Protein AF-A0A833Z3M9-F1 (afdb_monomer)

Structure (mmCIF, N/CA/C/O backbone):
data_AF-A0A833Z3M9-F1
#
_entry.id   AF-A0A833Z3M9-F1
#
loop_
_atom_site.group_PDB
_atom_site.id
_atom_site.type_symbol
_atom_site.label_atom_id
_atom_site.label_alt_id
_atom_site.label_comp_id
_atom_site.label_asym_id
_atom_site.label_entity_id
_atom_site.label_seq_id
_atom_site.pdbx_PDB_ins_code
_atom_site.Cartn_x
_atom_site.Cartn_y
_atom_site.Cartn_z
_atom_site.occupancy
_atom_site.B_iso_or_equiv
_atom_site.auth_seq_id
_atom_site.auth_comp_id
_atom_site.auth_asym_id
_atom_site.auth_atom_id
_atom_site.pdbx_PDB_model_num
ATOM 1 N N . MET A 1 1 ? -3.916 -15.058 9.376 1.00 59.59 1 MET A N 1
ATOM 2 C CA . MET A 1 1 ? -2.704 -14.542 10.057 1.00 59.59 1 MET A CA 1
ATOM 3 C C . MET A 1 1 ? -2.090 -13.481 9.157 1.00 59.59 1 MET A C 1
ATOM 5 O O . MET A 1 1 ? -2.044 -13.718 7.960 1.00 59.59 1 MET A O 1
ATOM 9 N N . VAL A 1 2 ? -1.698 -12.321 9.692 1.00 77.19 2 VAL A N 1
ATOM 10 C CA . VAL A 1 2 ? -1.134 -11.218 8.889 1.00 77.19 2 VAL A CA 1
ATOM 11 C C . VAL A 1 2 ? 0.383 -11.364 8.793 1.00 77.19 2 VAL A C 1
ATOM 13 O O . VAL A 1 2 ? 1.072 -11.332 9.824 1.00 77.19 2 VAL A O 1
ATOM 16 N N . ASP A 1 3 ? 0.889 -11.487 7.566 1.00 81.69 3 ASP A N 1
ATOM 17 C CA . ASP A 1 3 ? 2.323 -11.555 7.280 1.00 81.69 3 ASP A CA 1
ATOM 18 C C . ASP A 1 3 ? 3.047 -10.296 7.764 1.00 81.69 3 ASP A C 1
ATOM 20 O O . ASP A 1 3 ? 2.492 -9.192 7.808 1.00 81.69 3 ASP A O 1
ATOM 24 N N . ASP A 1 4 ? 4.308 -10.448 8.162 1.00 81.94 4 ASP A N 1
ATOM 25 C CA . ASP A 1 4 ? 5.072 -9.320 8.681 1.00 81.94 4 ASP A CA 1
ATOM 26 C C . ASP A 1 4 ? 5.258 -8.228 7.620 1.00 81.94 4 ASP A C 1
ATOM 28 O O . ASP A 1 4 ? 5.428 -8.524 6.438 1.00 81.94 4 ASP A O 1
ATOM 32 N N . HIS A 1 5 ? 5.192 -6.962 8.043 1.00 84.56 5 HIS A N 1
ATOM 33 C CA . HIS A 1 5 ? 5.218 -5.776 7.167 1.00 84.56 5 HIS A CA 1
ATOM 34 C C . HIS A 1 5 ? 4.119 -5.710 6.086 1.00 84.56 5 HIS A C 1
ATOM 36 O O . HIS A 1 5 ? 4.191 -4.871 5.192 1.00 84.56 5 HIS A O 1
ATOM 42 N N . ASN A 1 6 ? 3.096 -6.560 6.169 1.00 93.44 6 ASN A N 1
ATOM 43 C CA . ASN A 1 6 ? 1.933 -6.540 5.288 1.00 93.44 6 ASN A CA 1
ATOM 44 C C . ASN A 1 6 ? 0.691 -6.031 6.049 1.00 93.44 6 ASN A C 1
ATOM 46 O O . ASN A 1 6 ? 0.783 -5.562 7.193 1.00 93.44 6 ASN A O 1
ATOM 50 N N . VAL A 1 7 ? -0.459 -6.072 5.379 1.00 95.69 7 VAL A N 1
ATOM 51 C CA . VAL A 1 7 ? -1.758 -5.603 5.877 1.00 95.69 7 VAL A CA 1
ATOM 52 C C . VAL A 1 7 ? -2.710 -6.783 6.121 1.00 95.69 7 VAL A C 1
ATOM 54 O O . VAL A 1 7 ? -2.594 -7.800 5.432 1.00 95.69 7 VAL A O 1
ATOM 57 N N . PRO A 1 8 ? -3.632 -6.692 7.098 1.00 95.38 8 PRO A N 1
ATOM 58 C CA . PRO A 1 8 ? -4.796 -7.582 7.163 1.00 95.38 8 PRO A CA 1
ATOM 59 C C . PRO A 1 8 ? -5.692 -7.393 5.932 1.00 95.38 8 PRO A C 1
ATOM 61 O O . PRO A 1 8 ? -5.632 -6.348 5.284 1.00 95.38 8 PRO A O 1
ATOM 64 N N . SER A 1 9 ? -6.560 -8.366 5.638 1.00 97.06 9 SER A N 1
ATOM 65 C CA . SER A 1 9 ? -7.654 -8.101 4.698 1.00 97.06 9 SER A CA 1
ATOM 66 C C . SER A 1 9 ? -8.616 -7.078 5.301 1.00 97.06 9 SER A C 1
ATOM 68 O O . SER A 1 9 ? -8.782 -7.014 6.526 1.00 97.06 9 SER A O 1
ATOM 70 N N . LEU A 1 10 ? -9.276 -6.280 4.462 1.00 97.88 10 LEU A N 1
ATOM 71 C CA . LEU A 1 10 ? -10.245 -5.307 4.971 1.00 97.88 10 LEU A CA 1
ATOM 72 C C . LEU A 1 10 ? -11.428 -6.002 5.673 1.00 97.88 10 LEU A C 1
ATOM 74 O O . LEU A 1 10 ? -11.948 -5.484 6.661 1.00 97.88 10 LEU A O 1
ATOM 78 N N . SER A 1 11 ? -11.806 -7.202 5.217 1.00 97.62 11 SER A N 1
ATOM 79 C CA . SER A 1 11 ? -12.799 -8.047 5.890 1.00 97.62 11 SER A CA 1
ATOM 80 C C . SER A 1 11 ? -12.365 -8.456 7.295 1.00 97.62 11 SER A C 1
ATOM 82 O O . SER A 1 11 ? -13.161 -8.312 8.222 1.00 97.62 11 SER A O 1
ATOM 84 N N . ASP A 1 12 ? -11.107 -8.875 7.478 1.00 97.69 12 ASP A N 1
ATOM 85 C CA . ASP A 1 12 ? -10.589 -9.258 8.799 1.00 97.69 12 ASP A CA 1
ATOM 86 C C . ASP A 1 12 ? -10.585 -8.059 9.755 1.00 97.69 12 ASP A C 1
ATOM 88 O O . ASP A 1 12 ? -10.860 -8.212 10.941 1.00 97.69 12 ASP A O 1
ATOM 92 N N . MET A 1 13 ? -10.297 -6.848 9.258 1.00 98.31 13 MET A N 1
ATOM 93 C CA . MET A 1 13 ? -10.365 -5.630 10.075 1.00 98.31 13 MET A CA 1
ATOM 94 C C . MET A 1 13 ? -11.789 -5.367 10.577 1.00 98.31 13 MET A C 1
ATOM 96 O O . MET A 1 13 ? -11.973 -5.015 11.745 1.00 98.31 13 MET A O 1
ATOM 100 N N . VAL A 1 14 ? -12.797 -5.550 9.717 1.00 98.25 14 VAL A N 1
ATOM 101 C CA . VAL A 1 14 ? -14.210 -5.393 10.094 1.00 98.25 14 VAL A CA 1
ATOM 102 C C . VAL A 1 14 ? -14.625 -6.452 11.108 1.00 98.25 14 VAL A C 1
ATOM 104 O O . VAL A 1 14 ? -15.188 -6.098 12.145 1.00 98.25 14 VAL A O 1
ATOM 107 N N . GLU A 1 15 ? -14.337 -7.725 10.840 1.00 98.12 15 GLU A N 1
ATOM 108 C CA . GLU A 1 15 ? -14.656 -8.833 11.746 1.00 98.12 15 GLU A CA 1
ATOM 109 C C . GLU A 1 15 ? -14.007 -8.640 13.118 1.00 98.12 15 GLU A C 1
ATOM 111 O O . GLU A 1 15 ? -14.704 -8.652 14.133 1.00 98.12 15 GLU A O 1
ATOM 116 N N . PHE A 1 16 ? -12.708 -8.333 13.139 1.00 97.88 16 PHE A N 1
ATOM 117 C CA . PHE A 1 16 ? -11.981 -8.007 14.360 1.00 97.88 16 PHE A CA 1
ATOM 118 C C . PHE A 1 16 ? -12.656 -6.875 15.132 1.00 97.88 16 PHE A C 1
ATOM 120 O O . PHE A 1 16 ? -12.905 -7.003 16.326 1.00 97.88 16 PHE A O 1
ATOM 127 N N . SER A 1 17 ? -12.985 -5.765 14.463 1.00 97.75 17 SER A N 1
ATOM 128 C CA . SER A 1 17 ? -13.581 -4.614 15.145 1.00 97.75 17 SER A CA 1
ATOM 129 C C . SER A 1 17 ? -14.918 -4.952 15.815 1.00 97.75 17 SER A C 1
ATOM 131 O O . SER A 1 17 ? -15.159 -4.511 16.938 1.00 97.75 17 SER A O 1
ATOM 133 N N . LYS A 1 18 ? -15.751 -5.785 15.175 1.00 97.19 18 LYS A N 1
ATOM 134 C CA . LYS A 1 18 ? -17.032 -6.260 15.719 1.00 97.19 18 LYS A CA 1
ATOM 135 C C . LYS A 1 18 ? -16.844 -7.206 16.899 1.00 97.19 18 LYS A C 1
ATOM 137 O O . LYS A 1 18 ? -17.553 -7.070 17.894 1.00 97.19 18 LYS A O 1
ATOM 142 N N . ASP A 1 19 ? -15.898 -8.136 16.806 1.00 98.00 19 ASP A N 1
ATOM 143 C CA . ASP A 1 19 ? -15.606 -9.075 17.892 1.00 98.00 19 ASP A CA 1
ATOM 144 C C . ASP A 1 19 ? -15.087 -8.341 19.136 1.00 98.00 19 ASP A C 1
ATOM 146 O O . ASP A 1 19 ? -15.604 -8.516 20.240 1.00 98.00 19 ASP A O 1
ATOM 150 N N . VAL A 1 20 ? -14.160 -7.399 18.942 1.00 97.69 20 VAL A N 1
ATOM 151 C CA . VAL A 1 20 ? -13.641 -6.555 20.023 1.00 97.69 20 VAL A CA 1
ATOM 152 C C . VAL A 1 20 ? -14.747 -5.686 20.627 1.00 97.69 20 VAL A C 1
ATOM 154 O O . VAL A 1 20 ? -14.852 -5.612 21.848 1.00 97.69 20 VAL A O 1
ATOM 157 N N . GLN A 1 21 ? -15.612 -5.066 19.815 1.00 96.12 21 GLN A N 1
ATOM 158 C CA . GLN A 1 21 ? -16.764 -4.311 20.329 1.00 96.12 21 GLN A CA 1
ATOM 159 C C . GLN A 1 21 ? -17.687 -5.191 21.177 1.00 96.12 21 GLN A C 1
ATOM 161 O O . GLN A 1 21 ? -18.100 -4.784 22.262 1.00 96.12 21 GLN A O 1
ATOM 166 N N . LYS A 1 22 ? -17.985 -6.410 20.714 1.00 97.56 22 LYS A N 1
ATOM 167 C CA . LYS A 1 22 ? -18.816 -7.370 21.449 1.00 97.56 22 LYS A CA 1
ATOM 168 C C . LYS A 1 22 ? -18.173 -7.787 22.770 1.00 97.56 22 LYS A C 1
ATOM 170 O O . LYS A 1 22 ? -18.884 -7.942 23.759 1.00 97.56 22 LYS A O 1
ATOM 175 N N . TRP A 1 23 ? -16.860 -7.992 22.796 1.00 98.12 23 TRP A N 1
ATOM 176 C CA . TRP A 1 23 ? -16.120 -8.285 24.022 1.00 98.12 23 TRP A CA 1
ATOM 177 C C . TRP A 1 23 ? -16.173 -7.109 25.001 1.00 98.12 23 TRP A C 1
ATOM 179 O O . TRP A 1 23 ? -16.560 -7.280 26.153 1.00 98.12 23 TRP A O 1
ATOM 189 N N . MET A 1 24 ? -15.868 -5.899 24.535 1.00 97.06 24 MET A N 1
ATOM 190 C CA . MET A 1 24 ? -15.841 -4.698 25.375 1.00 97.06 24 MET A CA 1
ATOM 191 C C . MET A 1 24 ? -17.227 -4.282 25.890 1.00 97.06 24 MET A C 1
ATOM 193 O O . MET A 1 24 ? -17.316 -3.600 26.901 1.00 97.06 24 MET A O 1
ATOM 197 N N . ALA A 1 25 ? -18.311 -4.701 25.229 1.00 96.50 25 ALA A N 1
ATOM 198 C CA . ALA A 1 25 ? -19.680 -4.441 25.676 1.00 96.50 25 ALA A CA 1
ATOM 199 C C . ALA A 1 25 ? -20.167 -5.379 26.800 1.00 96.50 25 ALA A C 1
ATOM 201 O O . ALA A 1 25 ? -21.223 -5.126 27.375 1.00 96.50 25 ALA A O 1
ATOM 202 N N . GLN A 1 26 ? -19.451 -6.473 27.091 1.00 98.12 26 GLN A N 1
ATOM 203 C CA . GLN A 1 26 ? -19.874 -7.452 28.103 1.00 98.12 26 GLN A CA 1
ATOM 204 C C . GLN A 1 26 ? -19.577 -7.006 29.539 1.00 98.12 26 GLN A C 1
ATOM 206 O O . GLN A 1 26 ? -20.341 -7.349 30.437 1.00 98.12 26 GLN A O 1
ATOM 211 N N . ASP A 1 27 ? -18.484 -6.274 29.759 1.00 97.94 27 ASP A N 1
ATOM 212 C CA . ASP A 1 27 ? -18.037 -5.823 31.081 1.00 97.94 27 ASP A CA 1
ATOM 213 C C . ASP A 1 27 ? -17.144 -4.580 30.912 1.00 97.94 27 ASP A C 1
ATOM 215 O O . ASP A 1 27 ? -16.305 -4.534 30.009 1.00 97.94 27 ASP A O 1
ATOM 219 N N . ASP A 1 28 ? -17.305 -3.572 31.770 1.00 95.56 28 ASP A N 1
ATOM 220 C CA . ASP A 1 28 ? -16.526 -2.328 31.731 1.00 95.56 28 ASP A CA 1
ATOM 221 C C . ASP A 1 28 ? -15.052 -2.523 32.132 1.00 95.56 28 ASP A C 1
ATOM 223 O O . ASP A 1 28 ? -14.202 -1.682 31.827 1.00 95.56 28 ASP A O 1
ATOM 227 N N . LYS A 1 29 ? -14.727 -3.656 32.761 1.00 96.88 29 LYS A N 1
ATOM 228 C CA . LYS A 1 29 ? -13.367 -4.084 33.114 1.00 96.88 29 LYS A CA 1
ATOM 229 C C . LYS A 1 29 ? -12.709 -4.948 32.048 1.00 96.88 29 LYS A C 1
ATOM 231 O O . LYS A 1 29 ? -11.550 -5.331 32.228 1.00 96.88 29 LYS A O 1
ATOM 236 N N . ASN A 1 30 ? -13.406 -5.283 30.963 1.00 97.62 30 ASN A N 1
ATOM 237 C CA . ASN A 1 30 ? -12.816 -6.089 29.903 1.00 97.62 30 ASN A CA 1
ATOM 238 C C . ASN A 1 30 ? -11.633 -5.367 29.252 1.00 97.62 30 ASN A C 1
ATOM 240 O O . ASN A 1 30 ? -11.646 -4.162 29.009 1.00 97.62 30 ASN A O 1
ATOM 244 N N . ILE A 1 31 ? -10.583 -6.136 28.963 1.00 96.81 31 ILE A N 1
ATOM 245 C CA . ILE A 1 31 ? -9.349 -5.646 28.342 1.00 96.81 31 ILE A CA 1
ATOM 246 C C . ILE A 1 31 ? -9.113 -6.421 27.054 1.00 96.81 31 ILE A C 1
ATOM 248 O O . ILE A 1 31 ? -9.384 -7.619 26.972 1.00 96.81 31 ILE A O 1
ATOM 252 N N . VAL A 1 32 ? -8.572 -5.731 26.052 1.00 96.38 32 VAL A N 1
ATOM 253 C CA . VAL A 1 32 ? -8.155 -6.321 24.779 1.00 96.38 32 VAL A CA 1
ATOM 254 C C . VAL A 1 32 ? -6.656 -6.144 24.644 1.00 96.38 32 VAL A C 1
ATOM 256 O O . VAL A 1 32 ? -6.139 -5.028 24.712 1.00 96.38 32 VAL A O 1
ATOM 259 N N . VAL A 1 33 ? -5.954 -7.250 24.421 1.00 95.44 33 VAL A N 1
ATOM 260 C CA . VAL A 1 33 ? -4.510 -7.248 24.192 1.00 95.44 33 VAL A CA 1
ATOM 261 C C . VAL A 1 33 ? -4.246 -7.600 22.734 1.00 95.44 33 VAL A C 1
ATOM 263 O O . VAL A 1 33 ? -4.456 -8.731 22.306 1.00 95.44 33 VAL A O 1
ATOM 266 N N . ILE A 1 34 ? -3.764 -6.622 21.967 1.00 94.06 34 ILE A N 1
ATOM 267 C CA . ILE A 1 34 ? -3.393 -6.796 20.559 1.00 94.06 34 ILE A CA 1
ATOM 268 C C . ILE A 1 34 ? -1.875 -6.929 20.482 1.00 94.06 34 ILE A C 1
ATOM 270 O O . ILE A 1 34 ? -1.153 -5.998 20.840 1.00 94.06 34 ILE A O 1
ATOM 274 N N . HIS A 1 35 ? -1.366 -8.046 19.964 1.00 92.25 35 HIS A N 1
ATOM 275 C CA . HIS A 1 35 ? 0.075 -8.259 19.846 1.00 92.25 35 HIS A CA 1
ATOM 276 C C . HIS A 1 35 ? 0.499 -8.736 18.451 1.00 92.25 35 HIS A C 1
ATOM 278 O O . HIS A 1 35 ? -0.258 -9.343 17.699 1.00 92.25 35 HIS A O 1
ATOM 284 N N . CYS A 1 36 ? 1.749 -8.442 18.110 1.00 89.19 36 CYS A N 1
ATOM 285 C CA . CYS A 1 36 ? 2.492 -9.040 17.006 1.00 89.19 36 CYS A CA 1
ATOM 286 C C . CYS A 1 36 ? 3.954 -9.193 17.452 1.00 89.19 36 CYS A C 1
ATOM 288 O O . CYS A 1 36 ? 4.287 -8.820 18.575 1.00 89.19 36 CYS A O 1
ATOM 290 N N . MET A 1 37 ? 4.840 -9.7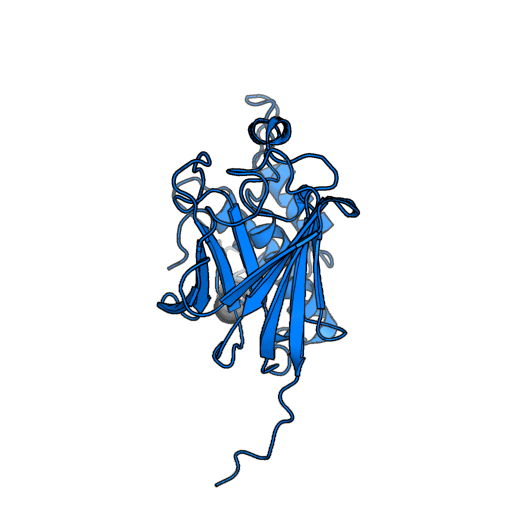07 16.595 1.00 86.38 37 MET A N 1
ATOM 291 C CA . MET A 1 37 ? 6.243 -9.937 16.975 1.00 86.38 37 MET A CA 1
ATOM 292 C C . MET A 1 37 ? 6.952 -8.658 17.461 1.00 86.38 37 MET A C 1
ATOM 294 O O . MET A 1 37 ? 7.662 -8.692 18.457 1.00 86.38 37 MET A O 1
ATOM 298 N N . GLY A 1 38 ? 6.738 -7.523 16.784 1.00 82.56 38 GLY A N 1
ATOM 299 C CA . GLY A 1 38 ? 7.355 -6.240 17.150 1.00 82.56 38 GLY A CA 1
ATOM 300 C C . GLY A 1 38 ? 6.454 -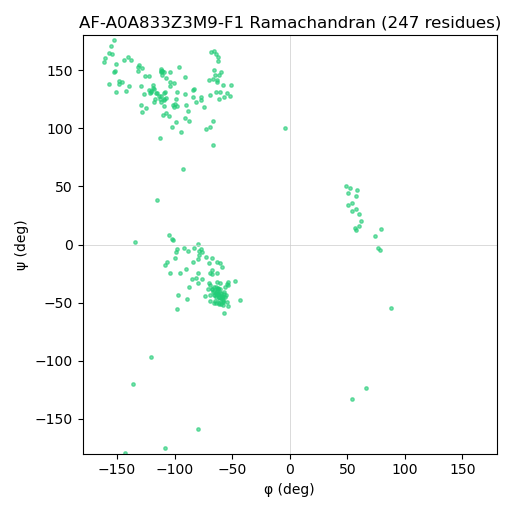5.284 17.941 1.00 82.56 38 GLY A C 1
ATOM 301 O O . GLY A 1 38 ? 6.928 -4.260 18.430 1.00 82.56 38 GLY A O 1
ATOM 302 N N . GLY A 1 39 ? 5.151 -5.566 18.032 1.00 81.12 39 GLY A N 1
ATOM 303 C CA . GLY A 1 39 ? 4.157 -4.662 18.623 1.00 81.12 39 GLY A CA 1
ATOM 304 C C . GLY A 1 39 ? 4.084 -3.280 17.953 1.00 81.12 39 GLY A C 1
ATOM 305 O O . GLY A 1 39 ? 3.843 -2.296 18.648 1.00 81.12 39 GLY A O 1
ATOM 306 N N . LYS A 1 40 ? 4.370 -3.193 16.643 1.00 85.44 40 LYS A N 1
ATOM 307 C CA . LYS A 1 40 ? 4.449 -1.940 15.860 1.00 85.44 40 LYS A CA 1
ATOM 308 C C . LYS A 1 40 ? 3.458 -1.932 14.701 1.00 85.44 40 LYS A C 1
ATOM 310 O O . LYS A 1 40 ? 2.288 -1.674 14.937 1.00 85.44 40 LYS A O 1
ATOM 315 N N . GLY A 1 41 ? 3.876 -2.282 13.479 1.00 88.31 41 GLY A N 1
ATOM 316 C CA . GLY A 1 41 ? 3.062 -2.131 12.264 1.00 88.31 41 GLY A CA 1
ATOM 317 C C . GLY A 1 41 ? 1.710 -2.852 12.311 1.00 88.31 41 GLY A C 1
ATOM 318 O O . GLY A 1 41 ? 0.661 -2.215 12.234 1.00 88.31 41 GLY A O 1
ATOM 319 N N . ARG A 1 42 ? 1.717 -4.179 12.497 1.00 93.25 42 ARG A N 1
ATOM 320 C CA . ARG A 1 42 ? 0.489 -5.003 12.530 1.00 93.25 42 ARG A CA 1
ATOM 321 C C . ARG A 1 42 ? -0.415 -4.668 13.720 1.00 93.25 42 ARG A C 1
ATOM 323 O O . ARG A 1 42 ? -1.603 -4.427 13.531 1.00 93.25 42 ARG A O 1
ATOM 330 N N . THR A 1 43 ? 0.160 -4.590 14.925 1.00 93.88 43 THR A N 1
ATOM 331 C CA . THR A 1 43 ? -0.566 -4.181 16.139 1.00 93.88 43 THR A CA 1
ATOM 332 C C . THR A 1 43 ? -1.183 -2.799 15.972 1.00 93.88 43 THR A C 1
ATOM 334 O O . THR A 1 43 ? -2.369 -2.636 16.223 1.00 93.88 43 THR A O 1
ATOM 337 N N . GLY A 1 44 ? -0.404 -1.826 15.500 1.00 94.56 44 GLY A N 1
ATOM 338 C CA . GLY A 1 44 ? -0.853 -0.457 15.283 1.00 94.56 44 GLY A CA 1
ATOM 339 C C . GLY A 1 44 ? -1.967 -0.360 14.259 1.00 94.56 44 GLY A C 1
ATOM 340 O O . GLY A 1 44 ? -2.918 0.374 14.488 1.00 94.56 44 GLY A O 1
ATOM 341 N N . THR A 1 45 ? -1.911 -1.151 13.185 1.00 96.75 45 THR A N 1
ATOM 342 C CA . THR A 1 45 ? -2.973 -1.186 12.167 1.00 96.75 45 THR A CA 1
ATOM 343 C C . THR A 1 45 ? -4.313 -1.605 12.779 1.00 96.75 45 THR A C 1
ATOM 345 O O . THR A 1 45 ? -5.300 -0.887 12.634 1.00 96.75 45 THR A O 1
ATOM 348 N N . MET A 1 46 ? -4.345 -2.722 13.516 1.00 97.25 46 MET A N 1
ATOM 349 C CA . MET A 1 46 ? -5.582 -3.226 14.136 1.00 97.25 46 MET A CA 1
ATOM 350 C C . MET A 1 46 ? -6.042 -2.353 15.308 1.00 97.25 46 MET A C 1
ATOM 352 O O . MET A 1 46 ? -7.236 -2.101 15.454 1.00 97.25 46 MET A O 1
ATOM 356 N N . ALA A 1 47 ? -5.106 -1.848 16.118 1.00 96.75 47 ALA A N 1
ATOM 357 C CA . ALA A 1 47 ? -5.415 -0.924 17.203 1.00 96.75 47 ALA A CA 1
ATOM 358 C C . ALA A 1 47 ? -6.048 0.362 16.660 1.00 96.75 47 ALA A C 1
ATOM 360 O O . ALA A 1 47 ? -7.101 0.762 17.141 1.00 96.75 47 ALA A O 1
ATOM 361 N N . CYS A 1 48 ? -5.467 0.968 15.620 1.00 97.75 48 CYS A N 1
ATOM 362 C CA . CYS A 1 48 ? -6.026 2.172 15.007 1.00 97.75 48 CYS A CA 1
ATOM 363 C C . CYS A 1 48 ? -7.408 1.921 14.399 1.00 97.75 48 CYS A C 1
ATOM 365 O O . CYS A 1 48 ? -8.321 2.713 14.609 1.00 97.75 48 CYS A O 1
ATOM 367 N N . ALA A 1 49 ? -7.588 0.793 13.705 1.00 97.94 49 ALA A N 1
ATOM 368 C CA . ALA A 1 49 ? -8.900 0.403 13.200 1.00 97.94 49 ALA A CA 1
ATOM 369 C C . ALA A 1 49 ? -9.935 0.321 14.332 1.00 97.94 49 ALA A C 1
ATOM 371 O O . ALA A 1 49 ? -11.022 0.878 14.212 1.00 97.94 49 ALA A O 1
ATOM 372 N N . TYR A 1 50 ? -9.592 -0.291 15.468 1.00 98.00 50 TYR A N 1
ATOM 373 C CA . TYR A 1 50 ? -10.513 -0.367 16.600 1.00 98.00 50 TYR A CA 1
ATOM 374 C C . TYR A 1 50 ? -10.805 0.996 17.243 1.00 98.00 50 TYR A C 1
ATOM 376 O O . TYR A 1 50 ? -11.963 1.274 17.544 1.00 98.00 50 TYR A O 1
ATOM 384 N N . LEU A 1 51 ? -9.799 1.864 17.408 1.00 97.81 51 LEU A N 1
ATOM 385 C CA . LEU A 1 51 ? -10.001 3.216 17.951 1.00 97.81 51 LEU A CA 1
ATOM 386 C C . LEU A 1 51 ? -10.953 4.047 17.074 1.00 97.81 51 LEU A C 1
ATOM 388 O O . LEU A 1 51 ? -11.731 4.849 17.587 1.00 97.81 51 LEU A O 1
ATOM 392 N N . ILE A 1 52 ? -10.932 3.818 15.760 1.00 98.50 52 ILE A N 1
ATOM 393 C CA . ILE A 1 52 ? -11.905 4.395 14.829 1.00 98.50 52 ILE A CA 1
ATOM 394 C C . ILE A 1 52 ? -13.271 3.709 14.967 1.00 98.50 52 ILE A C 1
ATOM 396 O O . ILE A 1 52 ? -14.307 4.369 15.035 1.00 98.50 52 ILE A O 1
ATOM 400 N N . ALA A 1 53 ? -13.299 2.377 15.054 1.00 97.75 53 ALA A N 1
ATOM 401 C CA . ALA A 1 53 ? -14.537 1.611 15.165 1.00 97.75 53 ALA A CA 1
ATOM 402 C C . ALA A 1 53 ? -15.358 1.987 16.407 1.00 97.75 53 ALA A C 1
ATOM 404 O O . ALA A 1 53 ? -16.580 2.111 16.311 1.00 97.75 53 ALA A O 1
ATOM 405 N N . CYS A 1 54 ? -14.702 2.179 17.556 1.00 96.19 54 CYS A N 1
ATOM 406 C CA . CYS A 1 54 ? -15.343 2.587 18.809 1.00 96.19 54 CYS A CA 1
ATOM 407 C C . CYS A 1 54 ? -15.636 4.095 18.894 1.00 96.19 54 CYS A C 1
ATOM 409 O O . CYS A 1 54 ? -16.192 4.546 19.892 1.00 96.19 54 CYS A O 1
ATOM 411 N N . GLY A 1 55 ? -15.302 4.867 17.854 1.00 96.75 55 GLY A N 1
ATOM 412 C CA . GLY A 1 55 ? -15.625 6.289 17.758 1.00 96.75 55 GLY A CA 1
ATOM 413 C C . GLY A 1 55 ? -14.700 7.215 18.546 1.00 96.75 55 GLY A C 1
ATOM 414 O O . GLY A 1 55 ? -15.036 8.386 18.703 1.00 96.75 55 GLY A O 1
ATOM 415 N N . LEU A 1 56 ? -13.547 6.735 19.028 1.00 97.19 56 LEU A N 1
ATOM 416 C CA . LEU A 1 56 ? -12.567 7.607 19.684 1.00 97.19 56 LEU A CA 1
ATOM 417 C C . LEU A 1 56 ? -11.903 8.561 18.681 1.00 97.19 56 LEU A C 1
ATOM 419 O O . LEU A 1 56 ? -11.611 9.704 19.022 1.00 97.19 56 LEU A O 1
ATOM 423 N N . PHE A 1 57 ? -11.688 8.095 17.449 1.00 97.94 57 PHE A N 1
ATOM 424 C CA . PHE A 1 57 ? -11.207 8.910 16.335 1.00 97.94 57 PHE A CA 1
ATOM 425 C C . PHE A 1 57 ? -12.106 8.739 15.118 1.00 97.94 57 PHE A C 1
ATOM 427 O O . PHE A 1 57 ? -12.707 7.686 14.917 1.00 97.94 57 PHE A O 1
ATOM 434 N N . THR A 1 58 ? -12.171 9.772 14.281 1.00 96.06 58 THR A N 1
ATOM 435 C CA . THR A 1 58 ? -12.927 9.716 13.019 1.00 96.06 58 THR A CA 1
ATOM 436 C C . THR A 1 58 ? -12.010 9.571 11.814 1.00 96.06 58 THR A C 1
ATOM 438 O O . THR A 1 58 ? -12.426 9.026 10.791 1.00 96.06 58 THR A O 1
ATOM 441 N N . THR A 1 59 ? -10.751 9.999 11.939 1.00 97.44 59 THR A N 1
ATOM 442 C CA . THR A 1 59 ? -9.773 9.967 10.853 1.00 97.44 59 THR A CA 1
ATOM 443 C C . THR A 1 59 ? -8.648 8.968 11.117 1.00 97.44 59 THR A C 1
ATOM 445 O O . THR A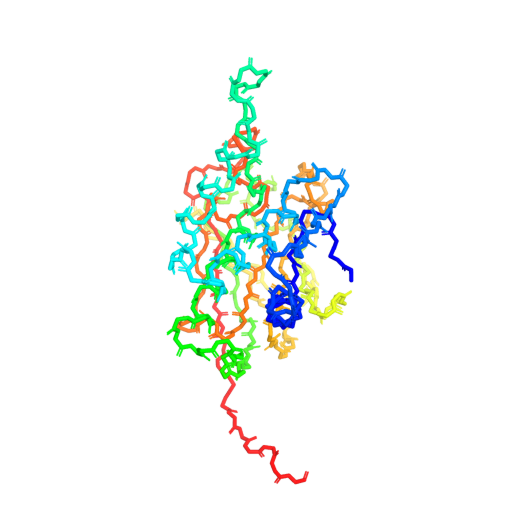 1 59 ? -8.246 8.704 12.255 1.00 97.44 59 THR A O 1
ATOM 448 N N . ALA A 1 60 ? -8.091 8.428 10.031 1.00 96.56 60 ALA A N 1
ATOM 449 C CA . ALA A 1 60 ? -6.903 7.586 10.105 1.00 96.56 60 ALA A CA 1
ATOM 450 C C . ALA A 1 60 ? -5.691 8.345 10.659 1.00 96.56 60 ALA A C 1
ATOM 452 O O . ALA A 1 60 ? -4.917 7.774 11.419 1.00 96.56 60 ALA A O 1
ATOM 453 N N . GLU A 1 61 ? -5.532 9.622 10.307 1.00 95.25 61 GLU A N 1
ATOM 454 C CA . GLU A 1 61 ? -4.406 10.451 10.744 1.00 95.25 61 GLU A CA 1
ATOM 455 C C . GLU A 1 61 ? -4.364 10.609 12.266 1.00 95.25 61 GLU A C 1
ATOM 457 O O . GLU A 1 61 ? -3.342 10.295 12.878 1.00 95.25 61 GLU A O 1
ATOM 462 N N . GLU A 1 62 ? -5.478 11.008 12.885 1.00 95.88 62 GLU A N 1
ATOM 463 C CA . GLU A 1 62 ? -5.572 11.167 14.340 1.00 95.88 62 GLU A CA 1
ATOM 464 C C . GLU A 1 62 ? -5.282 9.851 15.059 1.00 95.88 62 GLU A C 1
ATOM 466 O O . GLU A 1 62 ? -4.486 9.811 16.001 1.00 95.88 62 GLU A O 1
ATOM 471 N N . SER A 1 63 ? -5.875 8.756 14.577 1.00 96.94 63 SER A N 1
ATOM 472 C CA . SER A 1 63 ? -5.689 7.444 15.184 1.00 96.94 63 SER A CA 1
ATOM 473 C C . SER A 1 63 ? -4.244 6.951 15.068 1.00 96.94 63 SER A C 1
ATOM 475 O O . SER A 1 63 ? -3.691 6.428 16.040 1.00 96.94 63 SER A O 1
ATOM 477 N N . LEU A 1 64 ? -3.621 7.113 13.897 1.00 95.19 64 LEU A N 1
ATOM 478 C CA . LEU A 1 64 ? -2.230 6.725 13.647 1.00 95.19 64 LEU A CA 1
ATOM 479 C C . LEU A 1 64 ? -1.261 7.563 14.484 1.00 95.19 64 LEU A C 1
ATOM 481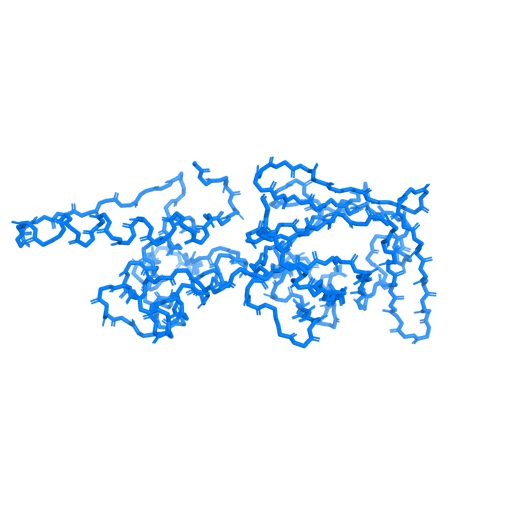 O O . LEU A 1 64 ? -0.321 7.015 15.068 1.00 95.19 64 LEU A O 1
ATOM 485 N N . HIS A 1 65 ? -1.499 8.874 14.561 1.00 92.62 65 HIS A N 1
ATOM 486 C CA . HIS A 1 65 ? -0.715 9.791 15.380 1.00 92.62 65 HIS A CA 1
ATOM 487 C C . HIS A 1 65 ? -0.816 9.414 16.860 1.00 92.62 65 HIS A C 1
ATOM 489 O O . HIS A 1 65 ? 0.206 9.208 17.514 1.00 92.62 65 HIS A O 1
ATOM 495 N N . PHE A 1 66 ? -2.033 9.224 17.374 1.00 93.88 66 PHE A N 1
ATOM 496 C CA . PHE A 1 66 ? -2.264 8.823 18.758 1.00 93.88 66 PHE A CA 1
ATOM 497 C C . PHE A 1 66 ? -1.571 7.503 19.108 1.00 93.88 66 PHE A C 1
ATOM 499 O O . PHE A 1 66 ? -0.877 7.422 20.124 1.00 93.88 66 PHE A O 1
ATOM 506 N N . PHE A 1 67 ? -1.714 6.474 18.266 1.00 93.12 67 PHE A N 1
ATOM 507 C CA . PHE A 1 67 ? -1.026 5.200 18.479 1.00 93.12 67 PHE A CA 1
ATOM 508 C C . PHE A 1 67 ? 0.494 5.387 18.501 1.00 93.12 67 PHE A C 1
ATOM 510 O O . PHE A 1 67 ? 1.167 4.870 19.394 1.00 93.12 67 PHE A O 1
ATOM 517 N N . GLY A 1 68 ? 1.033 6.155 17.552 1.00 89.62 68 GLY A N 1
ATOM 518 C CA . GLY A 1 68 ? 2.457 6.461 17.477 1.00 89.62 68 GLY A CA 1
ATOM 519 C C . GLY A 1 68 ? 2.992 7.141 18.736 1.00 89.62 68 GLY A C 1
ATOM 520 O O . GLY A 1 68 ? 4.019 6.709 19.261 1.00 89.62 68 GLY A O 1
ATOM 521 N N . GLU A 1 69 ? 2.273 8.129 19.267 1.00 88.94 69 GLU A N 1
ATOM 522 C CA . GLU A 1 69 ? 2.642 8.830 20.503 1.00 88.94 69 GLU A CA 1
ATOM 523 C C . GLU A 1 69 ? 2.591 7.926 21.733 1.00 88.94 69 GLU A C 1
ATOM 525 O O . GLU A 1 69 ? 3.469 7.997 22.588 1.00 88.94 69 GLU A O 1
ATOM 530 N N . ARG A 1 70 ? 1.590 7.045 21.829 1.00 88.50 70 ARG A N 1
ATOM 531 C CA . ARG A 1 70 ? 1.454 6.130 22.975 1.00 88.50 70 ARG A CA 1
ATOM 532 C C . ARG A 1 70 ? 2.427 4.965 22.923 1.00 88.50 70 ARG A C 1
ATOM 534 O O . ARG A 1 70 ? 2.821 4.454 23.968 1.00 88.50 70 ARG A O 1
ATOM 541 N N . ARG A 1 71 ? 2.809 4.529 21.723 1.00 84.06 71 ARG A N 1
ATOM 542 C CA . ARG A 1 71 ? 3.723 3.401 21.535 1.00 84.06 71 ARG A CA 1
ATOM 543 C C . ARG A 1 71 ? 5.192 3.807 21.608 1.00 84.06 71 ARG A C 1
ATOM 545 O O . ARG A 1 71 ? 6.018 2.974 21.992 1.00 84.06 71 ARG A O 1
ATOM 552 N N . THR A 1 72 ? 5.507 5.044 21.222 1.00 79.19 72 THR A N 1
ATOM 553 C CA . THR A 1 72 ? 6.868 5.587 21.220 1.00 79.19 72 THR A CA 1
ATOM 554 C C . THR A 1 72 ? 7.189 6.189 22.575 1.00 79.19 72 THR A C 1
ATOM 556 O O . THR A 1 72 ? 6.767 7.299 22.886 1.00 79.19 72 THR A O 1
ATOM 559 N N . ASP A 1 73 ? 8.021 5.507 23.353 1.00 74.94 73 ASP A N 1
ATOM 560 C CA . ASP A 1 73 ? 8.659 6.161 24.484 1.00 74.94 73 ASP A CA 1
ATOM 561 C C . ASP A 1 73 ? 9.737 7.134 23.975 1.00 74.94 73 ASP A C 1
ATOM 563 O O . ASP A 1 73 ? 10.855 6.751 23.613 1.00 74.94 73 ASP A O 1
ATOM 567 N N . ARG A 1 74 ? 9.374 8.419 23.927 1.00 65.38 74 ARG A N 1
ATOM 568 C CA . ARG A 1 74 ? 10.261 9.508 23.498 1.00 65.38 74 ARG A CA 1
ATOM 569 C C . ARG A 1 74 ? 11.417 9.756 24.479 1.00 65.38 74 ARG A C 1
ATOM 571 O O . ARG A 1 74 ? 12.352 10.469 24.118 1.00 65.38 74 ARG A O 1
ATOM 578 N N . THR A 1 75 ? 11.387 9.177 25.684 1.00 63.50 75 THR A N 1
ATOM 579 C CA . THR A 1 75 ? 12.476 9.300 26.669 1.00 63.50 75 THR A CA 1
ATOM 580 C C . THR A 1 75 ? 13.622 8.323 26.398 1.00 63.50 75 THR A C 1
ATOM 582 O O . THR A 1 75 ? 14.779 8.647 26.661 1.00 63.50 75 THR A O 1
ATOM 585 N N . THR A 1 76 ? 13.333 7.168 25.790 1.00 59.88 76 THR A N 1
ATOM 586 C CA . THR A 1 76 ? 14.320 6.114 25.495 1.00 59.88 76 THR A CA 1
ATOM 587 C C . THR A 1 76 ? 14.657 5.987 24.006 1.00 59.88 76 THR A C 1
ATOM 589 O O . THR A 1 76 ? 15.703 5.434 23.657 1.00 59.88 76 THR A O 1
ATOM 592 N N . SER A 1 77 ? 13.835 6.529 23.097 1.00 55.53 77 SER A N 1
ATOM 593 C CA . SER A 1 77 ? 14.109 6.515 21.655 1.00 55.53 77 SER A CA 1
ATOM 594 C C . SER A 1 77 ? 13.679 7.798 20.945 1.00 55.53 77 SER A C 1
ATOM 596 O O . SER A 1 77 ? 12.537 8.233 21.040 1.00 55.53 77 SER A O 1
ATOM 598 N N . LYS A 1 78 ? 14.569 8.357 20.113 1.00 55.28 78 LYS A N 1
ATOM 599 C CA . LYS A 1 78 ? 14.235 9.457 19.185 1.00 55.28 78 LYS A CA 1
ATOM 600 C C . LYS A 1 78 ? 13.462 8.989 17.940 1.00 55.28 78 LYS A C 1
ATOM 602 O O . LYS A 1 78 ? 13.122 9.809 17.091 1.00 55.28 78 LYS A O 1
ATOM 607 N N . LYS A 1 79 ? 13.239 7.678 17.771 1.00 57.53 79 LYS A N 1
ATOM 608 C CA . LYS A 1 79 ? 12.639 7.098 16.563 1.00 57.53 79 LYS A CA 1
ATOM 609 C C . LYS A 1 79 ? 11.160 6.801 16.797 1.00 57.53 79 LYS A C 1
ATOM 611 O O . LYS A 1 79 ? 10.836 5.958 17.625 1.00 57.53 79 LYS A O 1
ATOM 616 N N . PHE A 1 80 ? 10.291 7.446 16.021 1.00 64.88 80 PHE A N 1
ATOM 617 C CA . PHE A 1 80 ? 8.850 7.188 16.007 1.00 64.88 80 PHE A CA 1
ATOM 618 C C . PHE A 1 80 ? 8.549 5.698 15.750 1.00 64.88 80 PHE A C 1
ATOM 620 O O . PHE A 1 80 ? 9.098 5.096 14.823 1.00 64.88 80 PHE A O 1
ATOM 627 N N . GLN A 1 81 ? 7.701 5.101 16.588 1.00 66.25 81 GLN A N 1
ATOM 628 C CA . GLN A 1 81 ? 7.327 3.680 16.611 1.00 66.25 81 GLN A CA 1
ATOM 629 C C . GLN A 1 81 ? 5.840 3.459 16.282 1.00 66.25 81 GLN A C 1
ATOM 631 O O . GLN A 1 81 ? 5.182 2.613 16.888 1.00 66.25 81 GLN A O 1
ATOM 636 N N . GLY A 1 82 ? 5.299 4.229 15.338 1.00 73.88 82 GLY A N 1
ATOM 637 C CA . GLY A 1 82 ? 3.946 4.025 14.822 1.00 73.88 82 GLY A CA 1
ATOM 638 C C . GLY A 1 82 ? 3.851 2.900 13.786 1.00 73.88 82 GLY A C 1
ATOM 639 O O . GLY A 1 82 ? 4.696 2.005 13.706 1.00 73.88 82 GLY A O 1
ATOM 640 N N . VAL A 1 83 ? 2.795 2.962 12.978 1.00 80.12 83 VAL A N 1
ATOM 641 C CA . VAL A 1 83 ? 2.603 2.078 11.824 1.00 80.12 83 VAL A CA 1
ATOM 642 C C . VAL A 1 83 ? 3.785 2.196 10.851 1.00 80.12 83 VAL A C 1
ATOM 644 O O . VAL A 1 83 ? 4.292 3.288 10.605 1.00 80.12 83 VAL A O 1
ATOM 647 N N . GLU A 1 84 ? 4.258 1.058 10.335 1.00 82.38 84 GLU A N 1
ATOM 648 C CA . GLU A 1 84 ? 5.595 0.956 9.735 1.00 82.38 84 GLU A CA 1
ATOM 649 C C . GLU A 1 84 ? 5.622 1.120 8.217 1.00 82.38 84 GLU A C 1
ATOM 651 O O . GLU A 1 84 ? 6.666 1.472 7.671 1.00 82.38 84 GLU A O 1
ATOM 656 N N . THR A 1 85 ? 4.515 0.835 7.529 1.00 94.50 85 THR A N 1
ATOM 657 C CA . THR A 1 85 ? 4.458 0.855 6.060 1.00 94.50 85 THR A CA 1
ATOM 658 C C . THR A 1 85 ? 3.326 1.750 5.555 1.00 94.50 85 THR A C 1
ATOM 660 O O . THR A 1 85 ? 2.253 1.788 6.167 1.00 94.50 85 THR A O 1
ATOM 663 N N . PRO A 1 86 ? 3.512 2.451 4.423 1.00 97.50 86 PRO A N 1
ATOM 664 C CA . PRO A 1 86 ? 2.439 3.200 3.782 1.00 97.50 86 PRO A CA 1
ATOM 665 C C . PRO A 1 86 ? 1.182 2.382 3.487 1.00 97.50 86 PRO A C 1
ATOM 667 O O . PRO A 1 86 ? 0.081 2.921 3.601 1.00 97.50 86 PRO A O 1
ATOM 670 N N . SER A 1 87 ? 1.311 1.097 3.143 1.00 98.50 87 SER A N 1
ATOM 671 C CA . SER A 1 87 ? 0.148 0.222 2.949 1.00 98.50 87 SER A CA 1
ATOM 672 C C . SER A 1 87 ? -0.664 0.006 4.220 1.00 98.50 87 SER A C 1
ATOM 674 O O . SER A 1 87 ? -1.888 0.088 4.167 1.00 98.50 87 SER A O 1
ATOM 676 N N . GLN A 1 88 ? -0.022 -0.185 5.372 1.00 97.88 88 GLN A N 1
ATOM 677 C CA . GLN A 1 88 ? -0.737 -0.270 6.649 1.00 97.88 88 GLN A CA 1
ATOM 678 C C . GLN A 1 88 ? -1.502 1.026 6.953 1.00 97.88 88 GLN A C 1
ATOM 680 O O . GLN A 1 88 ? -2.688 0.973 7.269 1.00 97.88 88 GLN A O 1
ATOM 685 N N . SER A 1 89 ? -0.876 2.193 6.767 1.00 97.50 89 SER A N 1
ATOM 686 C CA . SER A 1 89 ? -1.560 3.483 6.947 1.00 97.50 89 SER A CA 1
ATOM 687 C C . SER A 1 89 ? -2.719 3.674 5.962 1.00 97.50 89 SER A C 1
ATOM 689 O O . SER A 1 89 ? -3.776 4.173 6.343 1.00 97.50 89 SER A O 1
ATOM 691 N N . ARG A 1 90 ? -2.557 3.236 4.705 1.00 98.56 90 ARG A N 1
ATOM 692 C CA . ARG A 1 90 ? -3.622 3.248 3.687 1.00 98.56 90 ARG A CA 1
ATOM 693 C C . ARG A 1 90 ? -4.817 2.399 4.115 1.00 98.56 90 ARG A C 1
ATOM 695 O O . ARG A 1 90 ? -5.946 2.836 3.945 1.00 98.56 90 ARG A O 1
ATOM 702 N N . TYR A 1 91 ? -4.573 1.230 4.702 1.00 98.69 91 TYR A N 1
ATOM 703 C CA . TYR A 1 91 ? -5.626 0.331 5.179 1.00 98.69 91 TYR A CA 1
ATOM 704 C C . TYR A 1 91 ? -6.371 0.874 6.401 1.00 98.69 91 TYR A C 1
ATOM 706 O O . TYR A 1 91 ? -7.580 0.691 6.495 1.00 98.69 91 TYR A O 1
ATOM 714 N N . VAL A 1 92 ? -5.702 1.613 7.293 1.00 98.62 92 VAL A N 1
ATOM 715 C CA . VAL A 1 92 ? -6.405 2.386 8.335 1.00 98.62 92 VAL A CA 1
ATOM 716 C C . VAL A 1 92 ? -7.293 3.466 7.700 1.00 98.62 92 VAL A C 1
ATOM 718 O O . VAL A 1 92 ? -8.420 3.659 8.142 1.00 98.62 92 VAL A O 1
ATOM 721 N N . GLY A 1 93 ? -6.828 4.113 6.624 1.00 98.56 93 GLY A N 1
ATOM 722 C CA . GLY A 1 93 ? -7.637 5.024 5.801 1.00 98.56 93 GLY A CA 1
ATOM 723 C C . GLY A 1 93 ? -8.884 4.358 5.219 1.00 98.56 93 GLY A C 1
ATOM 724 O O . GLY A 1 93 ? -9.992 4.834 5.444 1.00 98.56 93 GLY A O 1
ATOM 725 N N . TYR A 1 94 ? -8.722 3.211 4.555 1.00 98.75 94 TYR A N 1
ATOM 726 C CA . TYR A 1 94 ? -9.851 2.425 4.049 1.00 98.75 94 TYR A CA 1
ATOM 727 C C . TYR A 1 94 ? -10.819 2.032 5.163 1.00 98.75 94 TYR A C 1
ATOM 729 O O . TYR A 1 94 ? -12.030 2.114 4.983 1.00 98.75 94 TYR A O 1
ATOM 737 N N . PHE A 1 95 ? -10.310 1.645 6.332 1.00 98.75 95 PHE A N 1
ATOM 738 C CA . PHE A 1 95 ? -11.159 1.302 7.465 1.00 98.75 95 PHE A CA 1
ATOM 739 C C . PHE A 1 95 ? -11.948 2.505 8.006 1.00 98.75 95 PHE A C 1
ATOM 741 O O . PHE A 1 95 ? -13.111 2.348 8.378 1.00 98.75 95 PHE A O 1
ATOM 748 N N . ALA A 1 96 ? -11.360 3.705 8.018 1.00 98.69 96 ALA A N 1
ATOM 749 C CA . ALA A 1 96 ? -12.080 4.927 8.375 1.00 98.69 96 ALA A CA 1
ATOM 750 C C . ALA A 1 96 ? -13.282 5.160 7.450 1.00 98.69 96 ALA A C 1
ATOM 752 O O . ALA A 1 96 ? -14.391 5.387 7.931 1.00 98.69 96 ALA A O 1
ATOM 753 N N . ASP A 1 97 ? -13.102 4.993 6.140 1.00 98.50 97 ASP A N 1
ATOM 754 C CA . ASP A 1 97 ? -14.200 5.066 5.174 1.00 98.50 97 ASP A CA 1
ATOM 755 C C . ASP A 1 97 ? -15.234 3.952 5.407 1.00 98.50 97 ASP A C 1
ATOM 757 O O . ASP A 1 97 ? -16.437 4.215 5.416 1.00 98.50 97 ASP A O 1
ATOM 761 N N . VAL A 1 98 ? -14.798 2.715 5.676 1.00 98.56 98 VAL A N 1
ATOM 762 C CA . VAL A 1 98 ? -15.695 1.607 6.060 1.00 98.56 98 VAL A CA 1
ATOM 763 C C . VAL A 1 98 ? -16.552 1.965 7.274 1.00 98.56 98 VAL A C 1
ATOM 765 O O . VAL A 1 98 ? -17.757 1.705 7.279 1.00 98.56 98 VAL A O 1
ATOM 768 N N . LYS A 1 99 ? -15.971 2.587 8.302 1.00 98.00 99 LYS A N 1
ATOM 769 C CA . LYS A 1 99 ? -16.715 3.016 9.491 1.00 98.00 99 LYS A CA 1
ATOM 770 C C . LYS A 1 99 ? -17.671 4.170 9.186 1.00 98.00 99 LYS A C 1
ATOM 772 O O . LYS A 1 99 ? -18.824 4.116 9.615 1.00 98.00 99 LYS A O 1
ATOM 777 N N . ASN A 1 100 ? -17.190 5.202 8.502 1.00 98.00 100 ASN A N 1
ATOM 778 C CA . ASN A 1 100 ? -17.874 6.492 8.400 1.00 98.00 100 ASN A CA 1
ATOM 779 C C . ASN A 1 100 ? -18.877 6.551 7.243 1.00 98.00 100 ASN A C 1
ATOM 781 O O . ASN A 1 100 ? -19.934 7.155 7.385 1.00 98.00 100 ASN A O 1
ATOM 785 N N . ILE A 1 101 ? -18.557 5.920 6.112 1.00 98.06 101 ILE A N 1
ATOM 786 C CA . ILE A 1 101 ? -19.370 5.938 4.888 1.00 98.06 101 ILE A CA 1
ATOM 787 C C . ILE A 1 101 ? -20.241 4.684 4.816 1.00 98.06 101 ILE A C 1
ATOM 789 O O . ILE A 1 101 ? -21.424 4.763 4.499 1.00 98.06 101 ILE A O 1
ATOM 793 N N . TYR A 1 102 ? -19.665 3.525 5.145 1.00 97.56 102 TYR A N 1
ATOM 794 C CA . TYR A 1 102 ? -20.324 2.226 4.982 1.00 97.56 102 TYR A CA 1
ATOM 795 C C . TYR A 1 102 ? -20.820 1.617 6.303 1.00 97.56 102 TYR A C 1
ATOM 797 O O . TYR A 1 102 ? -21.250 0.467 6.329 1.00 97.56 102 TYR A O 1
ATOM 805 N N . ASN A 1 103 ? -20.774 2.357 7.415 1.00 96.88 103 ASN A N 1
ATOM 806 C CA . ASN A 1 103 ? -21.277 1.928 8.724 1.00 96.88 103 ASN A CA 1
ATOM 807 C C . ASN A 1 103 ? -20.804 0.519 9.162 1.00 96.88 103 ASN A C 1
ATOM 809 O O . ASN A 1 103 ? -21.608 -0.336 9.533 1.00 96.88 103 ASN A O 1
ATOM 813 N N . LEU A 1 104 ? -19.491 0.258 9.099 1.00 96.25 104 LEU A N 1
ATOM 814 C CA . LEU A 1 104 ? -18.873 -1.047 9.421 1.00 96.25 104 LEU A CA 1
ATOM 815 C C . LEU A 1 104 ? -19.364 -2.216 8.545 1.00 96.25 104 LEU A C 1
ATOM 817 O O . LEU A 1 104 ? -19.324 -3.388 8.950 1.00 96.25 104 LEU A O 1
ATOM 821 N N . THR A 1 105 ? -19.805 -1.909 7.328 1.00 96.88 105 THR A N 1
ATOM 822 C CA . THR A 1 105 ? -20.038 -2.886 6.260 1.00 96.88 105 THR A CA 1
ATOM 823 C C . THR A 1 105 ? -19.012 -2.694 5.150 1.00 96.88 105 THR A C 1
ATOM 825 O O . THR A 1 105 ? -18.490 -1.599 4.956 1.00 96.88 105 THR A O 1
ATOM 828 N N . LEU A 1 106 ? -18.650 -3.777 4.461 1.00 97.31 106 LEU A N 1
ATOM 829 C CA . LEU A 1 106 ? -17.678 -3.682 3.375 1.00 97.31 106 LEU A CA 1
ATOM 830 C C . LEU A 1 106 ? -18.271 -2.873 2.210 1.00 97.31 106 LEU A C 1
ATOM 832 O O . LEU A 1 106 ? -19.459 -3.023 1.915 1.00 97.31 106 LEU A O 1
ATOM 836 N N . PRO A 1 107 ? -17.459 -2.045 1.530 1.00 96.75 107 PRO A N 1
ATOM 837 C CA . PRO A 1 107 ? -17.912 -1.312 0.358 1.00 96.75 107 PRO A CA 1
ATOM 838 C C . PRO A 1 107 ? -18.316 -2.280 -0.765 1.00 96.75 107 PRO A C 1
ATOM 840 O O . PRO A 1 107 ? -17.818 -3.412 -0.808 1.00 96.75 107 PRO A O 1
ATOM 843 N N . PRO A 1 108 ? -19.157 -1.841 -1.722 1.00 96.19 108 PRO A N 1
ATOM 844 C CA . PRO A 1 108 ? -19.488 -2.636 -2.895 1.00 96.19 108 PRO A CA 1
ATOM 845 C C . PRO A 1 108 ? -18.232 -3.154 -3.593 1.00 96.19 108 PRO A C 1
ATOM 847 O O . PRO A 1 108 ? -17.231 -2.445 -3.755 1.00 96.19 108 PRO A O 1
ATOM 850 N N . ARG A 1 109 ? -18.273 -4.421 -3.995 1.00 95.25 109 ARG A N 1
ATOM 851 C CA . ARG A 1 109 ? -17.132 -5.074 -4.627 1.00 95.25 109 ARG A CA 1
ATOM 852 C C . ARG A 1 109 ? -16.889 -4.486 -6.014 1.00 95.25 109 ARG A C 1
ATOM 854 O O . ARG A 1 109 ? -17.798 -4.461 -6.839 1.00 95.25 109 ARG A O 1
ATOM 861 N N . ASN A 1 110 ? -15.653 -4.075 -6.281 1.00 95.25 110 ASN A N 1
ATOM 862 C CA . ASN A 1 110 ? -15.245 -3.545 -7.579 1.00 95.25 110 ASN A CA 1
ATOM 863 C C . ASN A 1 110 ? -14.327 -4.543 -8.299 1.00 95.25 110 ASN A C 1
ATOM 865 O O . ASN A 1 110 ? -13.316 -4.968 -7.740 1.00 95.25 110 ASN A O 1
ATOM 869 N N . LEU A 1 111 ? -14.687 -4.934 -9.523 1.00 97.19 111 LEU A N 1
ATOM 870 C CA . LEU A 1 111 ? -13.920 -5.881 -10.333 1.00 97.19 111 LEU A CA 1
ATOM 871 C C . LEU A 1 111 ? -13.077 -5.115 -11.350 1.00 97.19 111 LEU A C 1
ATOM 873 O O . LEU A 1 111 ? -13.610 -4.395 -12.192 1.00 97.19 111 LEU A O 1
ATOM 877 N N . LEU A 1 112 ? -11.759 -5.294 -11.296 1.00 96.44 112 LEU A N 1
ATOM 878 C CA . LEU A 1 112 ? -10.821 -4.531 -12.120 1.00 96.44 112 LEU A CA 1
ATOM 879 C C . LEU A 1 112 ? -9.803 -5.439 -12.802 1.00 96.44 112 LEU A C 1
ATOM 881 O O . LEU A 1 112 ? -9.424 -6.482 -12.272 1.00 96.44 112 LEU A O 1
ATOM 885 N N . ARG A 1 113 ? -9.286 -5.012 -13.953 1.00 97.31 113 ARG A N 1
ATOM 886 C CA . ARG A 1 113 ? -8.072 -5.583 -14.559 1.00 97.31 113 ARG A CA 1
ATOM 887 C C . ARG A 1 113 ? -7.001 -4.519 -14.650 1.00 97.31 113 ARG A C 1
ATOM 889 O O . ARG A 1 113 ? -7.279 -3.419 -15.112 1.00 97.31 113 ARG A O 1
ATOM 896 N N . ILE A 1 114 ? -5.770 -4.840 -14.256 1.00 97.94 114 ILE A N 1
ATOM 897 C CA . ILE A 1 114 ? -4.645 -3.931 -14.493 1.00 97.94 114 ILE A CA 1
ATOM 898 C C . ILE A 1 114 ? -4.273 -4.000 -15.970 1.00 97.94 114 ILE A C 1
ATOM 900 O O . ILE A 1 114 ? -3.848 -5.043 -16.465 1.00 97.94 114 ILE A O 1
ATOM 904 N N . LYS A 1 115 ? -4.394 -2.863 -16.650 1.00 96.62 115 LYS A N 1
ATOM 905 C CA . LYS A 1 115 ? -4.013 -2.696 -18.053 1.00 96.62 115 LYS A CA 1
ATOM 906 C C . LYS A 1 115 ? -2.556 -2.282 -18.186 1.00 96.62 115 LYS A C 1
ATOM 908 O O . LYS A 1 115 ? -1.805 -2.804 -19.010 1.00 96.62 115 LYS A O 1
ATOM 913 N N . LYS A 1 116 ? -2.164 -1.291 -17.386 1.00 97.75 116 LYS A N 1
ATOM 914 C CA . LYS A 1 116 ? -0.880 -0.609 -17.517 1.00 97.75 116 LYS A CA 1
ATOM 915 C C . LYS A 1 116 ? -0.378 -0.163 -16.153 1.00 97.75 116 LYS A C 1
ATOM 917 O O . LYS A 1 116 ? -1.146 0.379 -15.364 1.00 97.75 116 LYS A O 1
ATOM 922 N N . ILE A 1 117 ? 0.915 -0.341 -15.924 1.00 98.75 117 ILE A N 1
ATOM 923 C CA . ILE A 1 117 ? 1.650 0.248 -14.806 1.00 98.75 117 ILE A CA 1
ATOM 924 C C . ILE A 1 117 ? 2.654 1.243 -15.389 1.00 98.75 117 ILE A C 1
ATOM 926 O O . ILE A 1 117 ? 3.407 0.891 -16.294 1.00 98.75 117 ILE A O 1
ATOM 930 N N . VAL A 1 118 ? 2.665 2.475 -14.897 1.00 98.81 118 VAL A N 1
ATOM 931 C CA . VAL A 1 118 ? 3.654 3.502 -15.235 1.00 98.81 118 VAL A CA 1
ATOM 932 C C . VAL A 1 118 ? 4.543 3.734 -14.022 1.00 98.81 118 VAL A C 1
ATOM 934 O O . VAL A 1 118 ? 4.045 3.921 -12.915 1.00 98.81 118 VAL A O 1
ATOM 937 N N . ILE A 1 119 ? 5.854 3.707 -14.230 1.00 98.81 119 ILE A N 1
ATOM 938 C CA . ILE A 1 119 ? 6.864 4.049 -13.232 1.00 98.81 119 ILE A CA 1
ATOM 939 C C . ILE A 1 119 ? 7.528 5.346 -13.683 1.00 98.81 119 ILE A C 1
ATOM 941 O O . ILE A 1 119 ? 8.060 5.407 -14.792 1.00 98.81 119 ILE A O 1
ATOM 945 N N . TYR A 1 120 ? 7.480 6.362 -12.830 1.00 98.75 120 TYR A N 1
ATOM 946 C CA . TYR A 1 120 ? 8.086 7.674 -13.049 1.00 98.75 120 TYR A CA 1
ATOM 947 C C . TYR A 1 120 ? 9.465 7.752 -12.392 1.00 98.75 120 TYR A C 1
ATOM 949 O O . TYR A 1 120 ? 9.695 7.100 -11.371 1.00 98.75 120 TYR A O 1
ATOM 957 N N . SER A 1 121 ? 10.354 8.588 -12.934 1.00 98.06 121 SER A N 1
ATOM 958 C CA . SER A 1 121 ? 11.712 8.801 -12.414 1.00 98.06 121 SER A CA 1
ATOM 959 C C . SER A 1 121 ? 12.520 7.497 -12.369 1.00 98.06 121 SER A C 1
ATOM 961 O O . SER A 1 121 ? 13.098 7.131 -11.342 1.00 98.06 121 SER A O 1
ATOM 963 N N . ILE A 1 122 ? 12.482 6.736 -13.467 1.00 97.94 122 ILE A N 1
ATOM 964 C CA . ILE A 1 122 ? 13.062 5.389 -13.534 1.00 97.94 122 ILE A CA 1
ATOM 965 C C . ILE A 1 122 ? 14.580 5.417 -13.739 1.00 97.94 122 ILE A C 1
ATOM 967 O O . ILE A 1 122 ? 15.263 4.474 -13.340 1.00 97.94 122 ILE A O 1
ATOM 971 N N . HIS A 1 123 ? 15.137 6.481 -14.316 1.00 96.75 123 HIS A N 1
ATOM 972 C CA . HIS A 1 123 ? 16.570 6.624 -14.537 1.00 96.75 123 HIS A CA 1
ATOM 973 C C . HIS A 1 123 ? 17.356 6.387 -13.236 1.00 96.75 123 HIS A C 1
ATOM 975 O O . HIS A 1 123 ? 17.073 6.997 -12.209 1.00 96.75 123 HIS A O 1
ATOM 981 N N . GLY A 1 124 ? 18.357 5.505 -13.256 1.00 94.06 124 GLY A N 1
ATOM 982 C CA . GLY A 1 124 ? 19.133 5.132 -12.062 1.00 94.06 124 GLY A CA 1
ATOM 983 C C . GLY A 1 124 ? 18.450 4.133 -11.112 1.00 94.06 124 GLY A C 1
ATOM 984 O O . GLY A 1 124 ? 19.089 3.665 -10.169 1.00 94.06 124 GLY A O 1
ATOM 985 N N . VAL A 1 125 ? 17.196 3.744 -11.365 1.00 97.88 125 VAL A N 1
ATOM 986 C CA . VAL A 1 125 ? 16.521 2.640 -10.667 1.00 97.88 125 VAL A CA 1
ATOM 987 C C . VAL A 1 125 ? 16.767 1.342 -11.435 1.00 97.88 125 VAL A C 1
ATOM 989 O O . VAL A 1 125 ? 16.228 1.124 -12.519 1.00 97.88 125 VAL A O 1
ATOM 992 N N . GLY A 1 126 ? 17.591 0.459 -10.872 1.00 97.44 126 GLY A N 1
ATOM 993 C CA . GLY A 1 126 ? 17.935 -0.816 -11.500 1.00 97.44 126 GLY A CA 1
ATOM 994 C C . GLY A 1 126 ? 18.742 -0.576 -12.771 1.00 97.44 126 GLY A C 1
ATOM 995 O O . GLY A 1 126 ? 19.768 0.102 -12.728 1.00 97.44 126 GLY A O 1
ATOM 996 N N . LYS A 1 127 ? 18.275 -1.089 -13.912 1.00 97.62 127 LYS A N 1
ATOM 997 C CA . LYS A 1 127 ? 18.872 -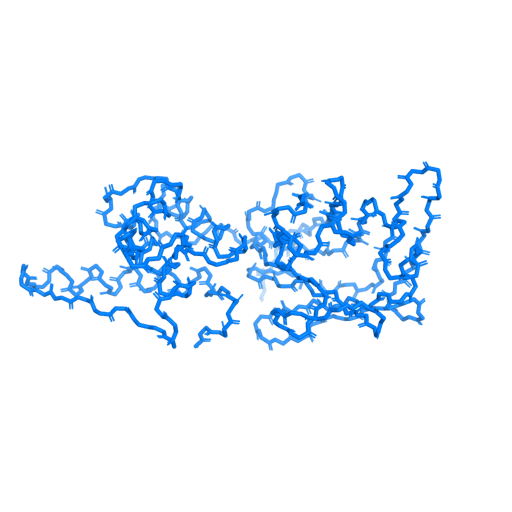0.771 -15.222 1.00 97.62 127 LYS A CA 1
ATOM 998 C C . LYS A 1 127 ? 18.441 0.589 -15.779 1.00 97.62 127 LYS A C 1
ATOM 1000 O O . LYS A 1 127 ? 18.924 0.993 -16.832 1.00 97.62 127 LYS A O 1
ATOM 1005 N N . GLY A 1 128 ? 17.521 1.286 -15.114 1.00 97.50 128 GLY A N 1
ATOM 1006 C CA . GLY A 1 128 ? 17.013 2.586 -15.550 1.00 97.50 128 GLY A CA 1
ATOM 1007 C C . GLY A 1 128 ? 16.059 2.536 -16.744 1.00 97.50 128 GLY A C 1
ATOM 1008 O O . GLY A 1 128 ? 15.715 3.580 -17.274 1.00 97.50 128 GLY A O 1
ATOM 1009 N N . ASN A 1 129 ? 15.650 1.342 -17.182 1.00 97.31 129 ASN A N 1
ATOM 1010 C CA . ASN A 1 129 ? 14.776 1.126 -18.342 1.00 97.31 129 ASN A CA 1
ATOM 1011 C C . ASN A 1 129 ? 13.643 0.114 -18.066 1.00 97.31 129 ASN A C 1
ATOM 1013 O O . ASN A 1 129 ? 12.858 -0.206 -18.956 1.00 97.31 129 ASN A O 1
ATOM 1017 N N . GLY A 1 130 ? 13.561 -0.404 -16.835 1.00 96.69 130 GLY A N 1
ATOM 1018 C CA . GLY A 1 130 ? 12.540 -1.352 -16.392 1.00 96.69 130 GLY A CA 1
ATOM 1019 C C . GLY A 1 130 ? 12.729 -2.803 -16.848 1.00 96.69 130 GLY A C 1
ATOM 1020 O O . GLY A 1 130 ? 11.954 -3.657 -16.425 1.00 96.69 130 GLY A O 1
ATOM 1021 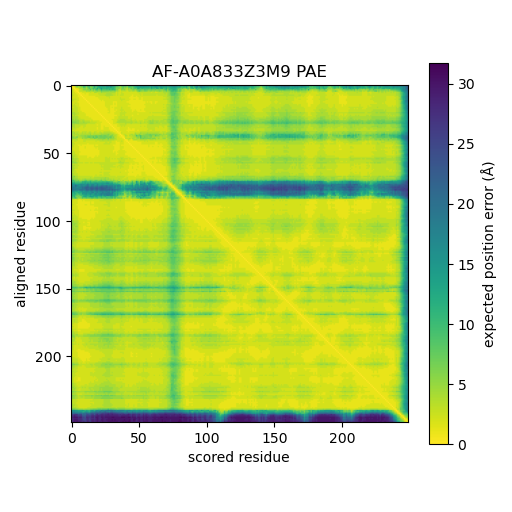N N . GLU A 1 131 ? 13.742 -3.126 -17.656 1.00 96.88 131 GLU A N 1
ATOM 1022 C CA . GLU A 1 131 ? 13.958 -4.495 -18.154 1.00 96.88 131 GLU A CA 1
ATOM 1023 C C . GLU A 1 131 ? 14.359 -5.487 -17.057 1.00 96.88 131 GLU A C 1
ATOM 1025 O O . GLU A 1 131 ? 14.136 -6.690 -17.193 1.00 96.88 131 GLU A O 1
ATOM 1030 N N . ASP A 1 132 ? 14.964 -5.004 -15.969 1.00 97.56 132 ASP A N 1
ATOM 1031 C CA . ASP A 1 132 ? 15.300 -5.821 -14.803 1.00 97.56 132 ASP A CA 1
ATOM 1032 C C . ASP A 1 132 ? 14.105 -6.089 -13.877 1.00 97.56 132 ASP A C 1
ATOM 1034 O O . ASP A 1 132 ? 14.212 -6.915 -12.967 1.00 97.56 132 ASP A O 1
ATOM 1038 N N . LEU A 1 133 ? 12.970 -5.418 -14.104 1.00 97.94 133 LEU A N 1
ATOM 1039 C CA . LEU A 1 133 ? 11.793 -5.534 -13.257 1.00 97.94 133 LEU A CA 1
ATOM 1040 C C . LEU A 1 133 ? 10.934 -6.743 -13.647 1.00 97.94 133 LEU A C 1
ATOM 1042 O O . LEU A 1 133 ? 10.552 -6.952 -14.801 1.00 97.94 133 LEU A O 1
ATOM 1046 N N . LYS A 1 134 ? 10.549 -7.508 -12.630 1.00 98.25 134 LYS A N 1
ATOM 1047 C CA . LYS A 1 134 ? 9.485 -8.509 -12.682 1.00 98.25 134 LYS A CA 1
ATOM 1048 C C . LYS A 1 134 ? 8.370 -8.082 -11.738 1.00 98.25 134 LYS A C 1
ATOM 1050 O O . LYS A 1 134 ? 8.625 -7.806 -10.571 1.00 98.25 134 LYS A O 1
ATOM 1055 N N . VAL A 1 135 ? 7.133 -8.081 -12.218 1.00 98.56 135 VAL A N 1
ATOM 1056 C CA . VAL A 1 135 ? 5.955 -7.765 -11.405 1.00 98.56 135 VAL A CA 1
ATOM 1057 C C . VAL A 1 135 ? 5.265 -9.059 -10.987 1.00 98.56 135 VAL A C 1
ATOM 1059 O O . VAL A 1 135 ? 5.133 -10.001 -11.779 1.00 98.56 135 VAL A O 1
ATOM 1062 N N . GLN A 1 136 ? 4.822 -9.115 -9.736 1.00 98.56 136 GLN A N 1
ATOM 1063 C CA . GLN A 1 136 ? 3.901 -10.123 -9.221 1.00 98.56 136 GLN A CA 1
ATOM 1064 C C . GLN A 1 136 ? 2.663 -9.434 -8.655 1.00 98.56 136 GLN A C 1
ATOM 1066 O O . GLN A 1 136 ? 2.774 -8.473 -7.898 1.00 98.56 136 GLN A O 1
ATOM 1071 N N . ILE A 1 137 ? 1.488 -9.936 -9.028 1.00 98.62 137 ILE A N 1
ATOM 1072 C CA . ILE A 1 137 ? 0.211 -9.530 -8.441 1.00 98.62 137 ILE A CA 1
ATOM 1073 C C . ILE A 1 137 ? -0.266 -10.684 -7.575 1.00 98.62 137 ILE A C 1
ATOM 1075 O O . ILE A 1 137 ? -0.354 -11.827 -8.038 1.00 98.62 137 ILE A O 1
ATOM 1079 N N . ILE A 1 138 ? -0.550 -10.381 -6.316 1.00 98.56 138 ILE A N 1
ATOM 1080 C CA . ILE A 1 138 ? -0.929 -11.350 -5.297 1.00 98.56 138 ILE A CA 1
ATOM 1081 C C . ILE A 1 138 ? -2.307 -10.970 -4.762 1.00 98.56 138 ILE A C 1
ATOM 1083 O O . ILE A 1 138 ? -2.550 -9.823 -4.397 1.00 98.56 138 ILE A O 1
ATOM 1087 N N . MET A 1 139 ? -3.202 -11.951 -4.711 1.00 96.44 139 MET A N 1
ATOM 1088 C CA . MET A 1 139 ? -4.555 -11.823 -4.174 1.00 96.44 139 MET A CA 1
ATOM 1089 C C . MET A 1 139 ? -4.856 -13.090 -3.375 1.00 96.44 139 MET A C 1
ATOM 1091 O O . MET A 1 139 ? -4.504 -14.189 -3.809 1.00 96.44 139 MET A O 1
ATOM 1095 N N . ARG A 1 140 ? -5.462 -12.957 -2.187 1.00 93.12 140 ARG A N 1
ATOM 109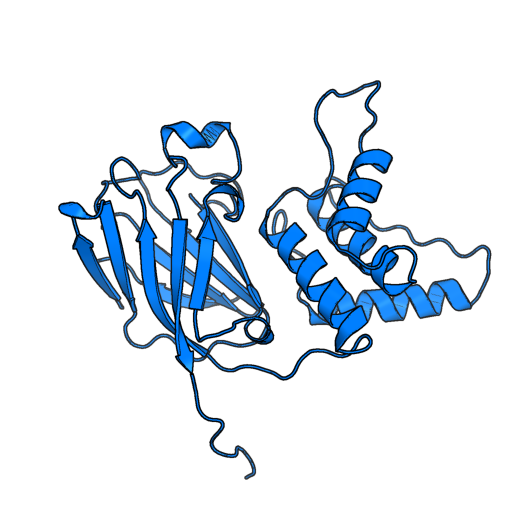6 C CA . ARG A 1 140 ? -5.721 -14.095 -1.277 1.00 93.12 140 ARG A CA 1
ATOM 1097 C C . ARG A 1 140 ? -4.468 -14.954 -1.025 1.00 93.12 140 ARG A C 1
ATOM 1099 O O . ARG A 1 140 ? -4.521 -16.179 -1.097 1.00 93.12 140 ARG A O 1
ATOM 1106 N N . GLN A 1 141 ? -3.330 -14.290 -0.791 1.00 91.50 141 GLN A N 1
ATOM 1107 C CA . GLN A 1 141 ? -2.019 -14.912 -0.527 1.00 91.50 141 GLN A CA 1
ATOM 1108 C C . GLN A 1 141 ? -1.484 -15.810 -1.663 1.00 91.50 141 GLN A C 1
ATOM 1110 O O . GLN A 1 141 ? -0.546 -16.578 -1.464 1.00 91.50 141 GLN A O 1
ATOM 1115 N N . LYS A 1 142 ? -2.042 -15.715 -2.876 1.00 95.88 142 LYS A N 1
ATOM 1116 C CA . LYS A 1 142 ? -1.576 -16.453 -4.056 1.00 95.88 142 LYS A CA 1
ATOM 1117 C C . LYS A 1 142 ? -1.123 -15.485 -5.136 1.00 95.88 142 LYS A C 1
ATOM 1119 O O . LYS A 1 142 ? -1.801 -14.496 -5.404 1.00 95.88 142 LYS A O 1
ATOM 1124 N N . VAL A 1 143 ? 0.002 -15.786 -5.784 1.00 98.00 143 VAL A N 1
ATOM 1125 C CA . VAL A 1 143 ? 0.423 -15.075 -6.998 1.00 98.00 143 VAL A CA 1
ATOM 1126 C C . VAL A 1 143 ? -0.580 -15.412 -8.100 1.00 98.00 143 VAL A C 1
ATOM 1128 O O . VAL A 1 143 ? -0.580 -16.526 -8.619 1.00 98.00 143 VAL A O 1
ATOM 1131 N N . VAL A 1 144 ? -1.444 -14.459 -8.439 1.00 98.19 144 VAL A N 1
ATOM 1132 C CA . VAL A 1 144 ? -2.466 -14.618 -9.486 1.00 98.19 144 VAL A CA 1
ATOM 1133 C C . VAL A 1 144 ? -1.953 -14.188 -10.855 1.00 98.19 144 VAL A C 1
ATOM 1135 O O . VAL A 1 144 ? -2.481 -14.614 -11.878 1.00 98.19 144 VAL A O 1
ATOM 1138 N N . PHE A 1 145 ? -0.903 -13.366 -10.891 1.00 98.25 145 PHE A N 1
ATOM 1139 C CA . PHE A 1 145 ? -0.276 -12.932 -12.130 1.00 98.25 145 PHE A CA 1
ATOM 1140 C C . PHE A 1 145 ? 1.202 -12.613 -11.927 1.00 98.25 145 PHE A C 1
ATOM 1142 O O . PHE A 1 145 ? 1.621 -12.153 -10.864 1.00 98.25 145 PHE A O 1
ATOM 1149 N N . SER A 1 146 ? 1.999 -12.822 -12.973 1.00 97.81 146 SER A N 1
ATOM 1150 C CA . SER A 1 146 ? 3.370 -12.333 -13.024 1.00 97.81 146 SER A CA 1
ATOM 1151 C C . SER A 1 146 ? 3.773 -11.990 -14.452 1.00 97.81 146 SER A C 1
ATOM 1153 O O . SER A 1 146 ? 3.435 -12.722 -15.389 1.00 97.81 146 SER A O 1
ATOM 1155 N N . CYS A 1 147 ? 4.524 -10.901 -14.599 1.00 97.56 147 CYS A N 1
ATOM 1156 C CA . CYS A 1 147 ? 5.111 -10.478 -15.863 1.00 97.56 147 CYS A CA 1
ATOM 1157 C C . CYS A 1 147 ? 6.551 -9.981 -15.689 1.00 97.56 147 CYS A C 1
ATOM 1159 O O . CYS A 1 147 ? 6.981 -9.629 -14.590 1.00 97.56 147 CYS A O 1
ATOM 1161 N N . SER A 1 148 ? 7.295 -9.988 -16.785 1.00 96.75 148 SER A N 1
ATOM 1162 C CA . SER A 1 148 ? 8.676 -9.514 -16.917 1.00 96.75 148 SER A CA 1
ATOM 1163 C C . SER A 1 148 ? 8.920 -9.127 -18.375 1.00 96.75 148 SER A C 1
ATOM 1165 O O . SER A 1 148 ? 8.112 -9.477 -19.230 1.00 96.75 148 SER A O 1
ATOM 1167 N N . ALA A 1 149 ? 10.053 -8.496 -18.694 1.00 93.19 149 ALA A N 1
ATOM 1168 C CA . ALA A 1 149 ? 10.367 -8.040 -20.058 1.00 93.19 149 ALA A CA 1
ATOM 1169 C C . ALA A 1 149 ? 10.134 -9.089 -21.173 1.00 93.19 149 ALA A C 1
ATOM 1171 O O . ALA A 1 149 ? 9.761 -8.736 -22.285 1.00 93.19 149 ALA A O 1
ATOM 1172 N N . SER A 1 150 ? 10.315 -10.380 -20.873 1.00 91.44 150 SER A N 1
ATOM 1173 C CA . SER A 1 150 ? 10.125 -11.498 -21.807 1.00 91.44 150 SER A CA 1
ATOM 1174 C C . SER A 1 150 ? 8.775 -12.225 -21.713 1.00 91.44 150 SER A C 1
ATOM 1176 O O . SER A 1 150 ? 8.544 -13.169 -22.470 1.00 91.44 150 SER A O 1
ATOM 1178 N N . LYS A 1 151 ? 7.890 -11.873 -20.769 1.00 95.38 151 LYS A N 1
ATOM 1179 C CA . LYS A 1 151 ? 6.687 -12.667 -20.473 1.00 95.38 151 LYS A CA 1
ATOM 1180 C C . LYS A 1 151 ? 5.532 -11.820 -19.951 1.00 95.38 151 LYS A C 1
ATOM 1182 O O . LYS A 1 151 ? 5.674 -11.107 -18.964 1.00 95.38 151 LYS A O 1
ATOM 1187 N N . ASN A 1 152 ? 4.349 -12.018 -20.536 1.00 94.00 152 ASN A N 1
ATOM 1188 C CA . ASN A 1 152 ? 3.065 -11.465 -20.083 1.00 94.00 152 ASN A CA 1
ATOM 1189 C C . ASN A 1 152 ? 3.007 -9.928 -19.965 1.00 94.00 152 ASN A C 1
ATOM 1191 O O . ASN A 1 152 ? 2.079 -9.399 -19.357 1.00 94.00 152 ASN A O 1
ATOM 1195 N N . CYS A 1 153 ? 3.965 -9.188 -20.521 1.00 95.00 153 CYS A N 1
ATOM 1196 C CA . CYS A 1 153 ? 3.859 -7.743 -20.660 1.00 95.00 153 CYS A CA 1
ATOM 1197 C C . CYS A 1 153 ? 4.700 -7.221 -21.825 1.00 95.00 153 CYS A C 1
ATOM 1199 O O . CYS A 1 153 ? 5.593 -7.904 -22.325 1.00 95.00 153 CYS A O 1
ATOM 1201 N N . LYS A 1 154 ? 4.406 -5.987 -22.234 1.00 97.12 154 LYS A N 1
ATOM 1202 C CA . LYS A 1 154 ? 5.251 -5.165 -23.100 1.00 97.12 154 LYS A CA 1
ATOM 1203 C C . LYS A 1 154 ? 5.762 -3.980 -22.288 1.00 97.12 154 LYS A C 1
ATOM 1205 O O . LYS A 1 154 ? 4.959 -3.232 -21.732 1.00 97.12 154 LYS A O 1
ATOM 1210 N N . ILE A 1 155 ? 7.079 -3.804 -22.241 1.00 97.44 155 ILE A N 1
ATOM 1211 C CA . ILE A 1 155 ? 7.728 -2.674 -21.569 1.00 97.44 155 ILE A CA 1
ATOM 1212 C C . ILE A 1 155 ? 8.064 -1.611 -22.617 1.00 97.44 155 ILE A C 1
ATOM 1214 O O . ILE A 1 155 ? 8.611 -1.924 -23.671 1.00 97.44 155 ILE A O 1
ATOM 1218 N N . VAL A 1 156 ? 7.700 -0.361 -22.340 1.00 98.12 156 VAL A N 1
ATOM 1219 C CA . VAL A 1 156 ? 8.008 0.806 -23.174 1.00 98.12 156 VAL A CA 1
ATOM 1220 C C . VAL A 1 156 ? 8.715 1.834 -22.300 1.00 98.12 156 VAL A C 1
ATOM 1222 O O . VAL A 1 156 ? 8.128 2.316 -21.334 1.00 98.12 156 VAL A O 1
ATOM 1225 N N . HIS A 1 157 ? 9.964 2.149 -22.629 1.00 98.19 157 HIS A N 1
ATOM 1226 C CA . HIS A 1 157 ? 10.763 3.163 -21.945 1.00 98.19 157 HIS A CA 1
ATOM 1227 C C . HIS A 1 157 ? 10.701 4.478 -22.730 1.00 98.19 157 HIS A C 1
ATOM 1229 O O . HIS A 1 157 ? 11.087 4.520 -23.897 1.00 98.19 157 HIS A O 1
ATOM 1235 N N . ASP A 1 158 ? 10.192 5.529 -22.095 1.00 97.94 158 ASP A N 1
ATOM 1236 C CA . ASP A 1 158 ? 10.168 6.895 -22.613 1.00 97.94 158 ASP A CA 1
ATOM 1237 C C . ASP A 1 158 ? 11.290 7.681 -21.922 1.00 97.94 158 ASP A C 1
ATOM 1239 O O . ASP A 1 158 ? 11.166 8.064 -20.756 1.00 97.94 158 ASP A O 1
ATOM 1243 N N . VAL A 1 159 ? 12.406 7.849 -22.638 1.00 96.38 159 VAL A N 1
ATOM 1244 C CA . VAL A 1 159 ? 13.633 8.478 -22.123 1.00 96.38 159 VAL A CA 1
ATOM 1245 C C . VAL A 1 159 ? 13.420 9.965 -21.850 1.00 96.38 159 VAL A C 1
ATOM 1247 O O . VAL A 1 159 ? 13.926 10.476 -20.856 1.00 96.38 159 VAL A O 1
ATOM 1250 N N . GLU A 1 160 ? 12.660 10.657 -22.702 1.00 96.50 160 GLU A N 1
ATOM 1251 C CA . GLU A 1 160 ? 12.420 12.098 -22.567 1.00 96.50 160 GLU A CA 1
ATOM 1252 C C . GLU A 1 160 ? 11.582 12.408 -21.327 1.00 96.50 160 GLU A C 1
ATOM 1254 O O . GLU A 1 160 ? 11.840 13.388 -20.629 1.00 96.50 160 GLU A O 1
ATOM 1259 N N . LYS A 1 161 ? 10.598 11.553 -21.027 1.00 97.00 161 LYS A N 1
ATOM 1260 C CA . LYS A 1 161 ? 9.748 11.703 -19.838 1.00 97.00 161 LYS A CA 1
ATOM 1261 C C . LYS A 1 161 ? 10.303 11.028 -18.590 1.00 97.00 161 LYS A C 1
ATOM 1263 O O . LYS A 1 161 ? 9.688 11.153 -17.534 1.00 97.00 161 LYS A O 1
ATOM 1268 N N . ASP A 1 162 ? 11.411 10.298 -18.703 1.00 98.12 162 ASP A N 1
ATOM 1269 C CA . ASP A 1 162 ? 11.972 9.473 -17.629 1.00 98.12 162 ASP A CA 1
ATOM 1270 C C . ASP A 1 162 ? 10.923 8.515 -17.027 1.00 98.12 162 ASP A C 1
ATOM 1272 O O . ASP A 1 162 ? 10.704 8.445 -15.810 1.00 98.12 162 ASP A O 1
ATOM 1276 N N . THR A 1 163 ? 10.209 7.795 -17.902 1.00 98.56 163 THR A N 1
ATOM 1277 C CA . THR A 1 163 ? 9.158 6.855 -17.485 1.00 98.56 163 THR A CA 1
ATOM 1278 C C . THR A 1 163 ? 9.275 5.493 -18.145 1.00 98.56 163 THR A C 1
ATOM 1280 O O . THR A 1 163 ? 9.655 5.360 -19.307 1.00 98.56 163 THR A O 1
ATOM 1283 N N . VAL A 1 164 ? 8.845 4.461 -17.424 1.00 98.50 164 VAL A N 1
ATOM 1284 C CA . VAL A 1 164 ? 8.603 3.131 -17.983 1.00 98.50 164 VAL A CA 1
ATOM 1285 C C . VAL A 1 164 ? 7.127 2.792 -17.891 1.00 98.50 164 VAL A C 1
ATOM 1287 O O . VAL A 1 164 ? 6.509 2.878 -16.836 1.00 98.50 164 VAL A O 1
ATOM 1290 N N . SER A 1 165 ? 6.570 2.354 -19.011 1.00 98.50 165 SER A N 1
ATOM 1291 C CA . SER A 1 165 ? 5.210 1.852 -19.143 1.00 98.50 165 SER A CA 1
ATOM 1292 C C . SER A 1 165 ? 5.223 0.335 -19.334 1.00 98.50 165 SER A C 1
ATOM 1294 O O . SER A 1 165 ? 5.659 -0.161 -20.370 1.00 98.50 165 SER A O 1
ATOM 1296 N N . ILE A 1 166 ? 4.714 -0.408 -18.354 1.00 98.44 166 ILE A N 1
ATOM 1297 C CA . ILE A 1 166 ? 4.535 -1.862 -18.398 1.00 98.44 166 ILE A CA 1
ATOM 1298 C C . ILE A 1 166 ? 3.075 -2.142 -18.763 1.00 98.44 166 ILE A C 1
ATOM 1300 O O . ILE A 1 166 ? 2.173 -1.972 -17.944 1.00 98.44 166 ILE A O 1
ATOM 1304 N N . HIS A 1 167 ? 2.831 -2.561 -19.999 1.00 98.19 167 HIS A N 1
ATOM 1305 C CA . HIS A 1 167 ? 1.512 -2.970 -20.481 1.00 98.19 167 HIS A CA 1
ATOM 1306 C C . HIS A 1 167 ? 1.316 -4.457 -20.203 1.00 98.19 167 HIS A C 1
ATOM 1308 O O . HIS A 1 167 ? 2.057 -5.276 -20.745 1.00 98.19 167 HIS A O 1
ATOM 1314 N N . LEU A 1 168 ? 0.360 -4.813 -19.348 1.00 96.94 168 LEU A N 1
ATOM 1315 C CA . LEU A 1 168 ? 0.141 -6.199 -18.935 1.00 96.94 168 LEU A CA 1
ATOM 1316 C C . LEU A 1 168 ? -0.706 -6.930 -19.981 1.00 96.94 168 LEU A C 1
ATOM 1318 O O . LEU A 1 168 ? -1.739 -6.431 -20.419 1.00 96.94 168 LEU A O 1
ATOM 1322 N N . CYS A 1 169 ? -0.291 -8.140 -20.348 1.00 94.56 169 CYS A N 1
ATOM 1323 C CA . CYS A 1 169 ? -1.044 -9.015 -21.239 1.00 94.56 169 CYS A CA 1
ATOM 1324 C C . CYS A 1 169 ? -1.816 -10.035 -20.400 1.00 94.56 169 CYS A C 1
ATOM 1326 O O . CYS A 1 169 ? -1.205 -10.767 -19.623 1.00 94.56 169 CYS A O 1
ATOM 1328 N N . ASN A 1 170 ? -3.136 -10.127 -20.589 1.00 89.88 170 ASN A N 1
ATOM 1329 C CA . ASN A 1 170 ? -3.997 -11.120 -19.932 1.00 89.88 170 ASN A CA 1
ATOM 1330 C C . ASN A 1 170 ? -3.941 -11.081 -18.389 1.00 89.88 170 ASN A C 1
ATOM 1332 O O . ASN A 1 170 ? -3.910 -12.126 -17.739 1.00 89.88 170 ASN A O 1
ATOM 1336 N N . CYS A 1 171 ? -3.923 -9.884 -17.785 1.00 95.25 171 CYS A N 1
ATOM 1337 C CA . CYS A 1 171 ? -4.086 -9.761 -16.334 1.00 95.25 171 CYS A CA 1
ATOM 1338 C C . CYS A 1 171 ? -5.461 -10.329 -15.920 1.00 95.25 171 CYS A C 1
ATOM 1340 O O . CYS A 1 171 ? -6.471 -9.976 -16.542 1.00 95.25 171 CYS A O 1
ATOM 1342 N N . PRO A 1 172 ? -5.540 -11.196 -14.892 1.00 96.50 172 PRO A N 1
ATOM 1343 C CA . PRO A 1 172 ? -6.812 -11.713 -14.405 1.00 96.50 172 PRO A CA 1
ATOM 1344 C C . PRO A 1 172 ? -7.661 -10.597 -13.791 1.00 96.50 172 PRO A C 1
ATOM 1346 O O . PRO A 1 172 ? -7.173 -9.502 -13.503 1.00 96.50 172 PRO A O 1
ATOM 1349 N N . ILE A 1 173 ? -8.940 -10.905 -13.578 1.00 97.69 173 ILE A N 1
ATOM 1350 C CA . ILE A 1 173 ? -9.838 -10.057 -12.792 1.00 97.69 173 ILE A CA 1
ATOM 1351 C C . ILE A 1 173 ? -9.329 -10.023 -11.350 1.00 97.69 173 ILE A C 1
ATOM 1353 O O . ILE A 1 173 ? -9.050 -11.066 -10.758 1.00 97.69 173 ILE A O 1
ATOM 1357 N N . LEU A 1 174 ? -9.219 -8.821 -10.805 1.00 97.69 174 LEU A N 1
ATOM 1358 C CA . LEU A 1 174 ? -8.806 -8.535 -9.443 1.00 97.69 174 LEU A CA 1
ATOM 1359 C C . LEU A 1 174 ? -9.993 -7.981 -8.660 1.00 97.69 174 LEU A C 1
ATOM 1361 O O . LEU A 1 174 ? -10.855 -7.299 -9.219 1.00 97.69 174 LEU A O 1
ATOM 1365 N N . HIS A 1 175 ? -10.018 -8.264 -7.364 1.00 97.06 175 HIS A N 1
ATOM 1366 C CA . HIS A 1 175 ? -11.059 -7.826 -6.444 1.00 97.06 175 HIS A CA 1
ATOM 1367 C C . HIS A 1 175 ? -10.518 -7.816 -5.009 1.00 97.06 175 HIS A C 1
ATOM 1369 O O . HIS A 1 175 ? -9.517 -8.469 -4.716 1.00 97.06 175 HIS A O 1
ATOM 1375 N N . ASP A 1 176 ? -11.231 -7.161 -4.099 1.00 97.75 176 ASP A N 1
ATOM 1376 C CA . ASP A 1 176 ? -10.890 -7.071 -2.676 1.00 97.75 176 ASP A CA 1
ATOM 1377 C C . ASP A 1 176 ? -9.447 -6.535 -2.492 1.00 97.75 176 ASP A C 1
ATOM 1379 O O . ASP A 1 176 ? -9.079 -5.551 -3.145 1.00 97.75 176 ASP A O 1
ATOM 1383 N N . ASP A 1 177 ? -8.641 -7.182 -1.646 1.00 98.50 177 ASP A N 1
ATOM 1384 C CA . ASP A 1 177 ? -7.248 -6.850 -1.335 1.00 98.50 177 ASP A CA 1
ATOM 1385 C C . ASP A 1 177 ? -6.245 -7.376 -2.370 1.00 98.50 177 ASP A C 1
ATOM 1387 O O . ASP A 1 177 ? -6.115 -8.587 -2.596 1.00 98.50 177 ASP A O 1
ATOM 1391 N N . VAL A 1 178 ? -5.465 -6.463 -2.947 1.00 98.62 178 VAL A N 1
ATOM 1392 C CA . VAL A 1 178 ? -4.472 -6.762 -3.980 1.00 98.62 178 VAL A CA 1
ATOM 1393 C C . VAL A 1 178 ? -3.115 -6.204 -3.581 1.00 98.62 178 VAL A C 1
ATOM 1395 O O . VAL A 1 178 ? -2.964 -5.016 -3.296 1.00 98.62 178 VAL A O 1
ATOM 1398 N N . LYS A 1 179 ? -2.097 -7.057 -3.655 1.00 98.75 179 LYS A N 1
ATOM 1399 C CA . LYS A 1 179 ? -0.692 -6.674 -3.533 1.00 98.75 179 LYS A CA 1
ATOM 1400 C C . LYS A 1 179 ? -0.026 -6.667 -4.897 1.00 98.75 179 LYS A C 1
ATOM 1402 O O . LYS A 1 179 ? -0.173 -7.616 -5.668 1.00 98.75 179 LYS A O 1
ATOM 1407 N N . VAL A 1 180 ? 0.764 -5.633 -5.161 1.00 98.81 180 VAL A N 1
ATOM 1408 C CA . VAL A 1 180 ? 1.639 -5.547 -6.334 1.00 98.81 180 VAL A CA 1
ATOM 1409 C C . VAL A 1 180 ? 3.078 -5.458 -5.854 1.00 98.81 180 VAL A C 1
ATOM 1411 O O . VAL A 1 180 ? 3.433 -4.561 -5.093 1.00 98.81 180 VAL A O 1
ATOM 1414 N N . GLN A 1 181 ? 3.903 -6.399 -6.297 1.00 98.56 181 GLN A N 1
ATOM 1415 C CA . GLN A 1 181 ? 5.291 -6.548 -5.880 1.00 98.56 181 GLN A CA 1
ATOM 1416 C C . GLN A 1 181 ? 6.222 -6.431 -7.083 1.00 98.56 181 GLN A C 1
ATOM 1418 O O . GLN A 1 181 ? 6.004 -7.079 -8.109 1.00 98.56 181 GLN A O 1
ATOM 1423 N N . PHE A 1 182 ? 7.275 -5.628 -6.943 1.00 98.62 182 PHE A N 1
ATOM 1424 C CA . PHE A 1 182 ? 8.289 -5.415 -7.970 1.00 98.62 182 PHE A CA 1
ATOM 1425 C C . PHE A 1 182 ? 9.578 -6.082 -7.523 1.00 98.62 182 PHE A C 1
ATOM 1427 O O . PHE A 1 182 ? 10.130 -5.751 -6.478 1.00 98.62 182 PHE A O 1
ATOM 1434 N N . LEU A 1 183 ? 10.046 -7.038 -8.316 1.00 98.50 183 LEU A N 1
ATOM 1435 C CA . LEU A 1 183 ? 11.249 -7.827 -8.100 1.00 98.50 183 LEU A CA 1
ATOM 1436 C C . LEU A 1 183 ? 12.330 -7.387 -9.086 1.00 98.50 183 LEU A C 1
ATOM 1438 O O . LEU A 1 183 ? 12.037 -7.122 -10.246 1.00 98.50 183 LEU A O 1
ATOM 1442 N N . SER A 1 184 ? 13.580 -7.378 -8.640 1.00 97.81 184 SER A N 1
ATOM 1443 C CA . SER A 1 184 ? 14.759 -7.198 -9.490 1.00 97.81 184 SER A CA 1
ATOM 1444 C C . SER A 1 184 ? 15.954 -7.882 -8.832 1.00 97.81 184 SER A C 1
ATOM 1446 O O . SER A 1 184 ? 16.014 -8.002 -7.604 1.00 97.81 184 SER A O 1
ATOM 1448 N N . SER A 1 185 ? 16.881 -8.385 -9.646 1.00 96.44 185 SER A N 1
ATOM 1449 C CA . SER A 1 185 ? 18.126 -9.003 -9.176 1.00 96.44 185 SER A CA 1
ATOM 1450 C C . SER A 1 185 ? 19.232 -7.988 -8.893 1.00 96.44 185 SER A C 1
ATOM 1452 O O . SER 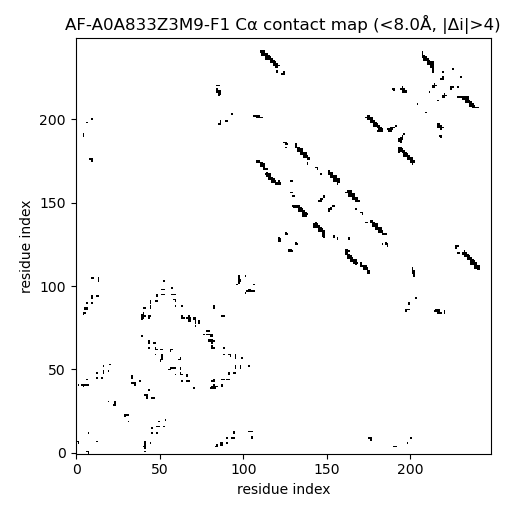A 1 185 ? 20.216 -8.349 -8.257 1.00 96.44 185 SER A O 1
ATOM 1454 N N . VAL A 1 186 ? 19.094 -6.748 -9.374 1.00 97.25 186 VAL A N 1
ATOM 1455 C CA . VAL A 1 186 ? 20.121 -5.696 -9.255 1.00 97.25 186 VAL A CA 1
ATOM 1456 C C . VAL A 1 186 ? 19.761 -4.619 -8.233 1.00 97.25 186 VAL A C 1
ATOM 1458 O O . VAL A 1 186 ? 20.625 -3.858 -7.810 1.00 97.25 186 VAL A O 1
ATOM 1461 N N . LEU A 1 187 ? 18.495 -4.555 -7.817 1.00 97.56 187 LEU A N 1
ATOM 1462 C CA . LEU A 1 187 ? 18.027 -3.623 -6.796 1.00 97.56 187 LEU A CA 1
ATOM 1463 C C . LEU A 1 187 ? 18.107 -4.238 -5.388 1.00 97.56 187 LEU A C 1
ATOM 1465 O O . LEU A 1 187 ? 17.829 -5.430 -5.217 1.00 97.56 187 LEU A O 1
ATOM 1469 N N . PRO A 1 188 ? 18.435 -3.435 -4.358 1.00 97.12 188 PRO A N 1
ATOM 1470 C CA . PRO A 1 188 ? 18.447 -3.903 -2.980 1.00 97.12 188 PRO A CA 1
ATOM 1471 C C . PRO A 1 188 ? 17.038 -4.285 -2.529 1.00 97.12 188 PRO A C 1
ATOM 1473 O O . PRO A 1 188 ? 16.053 -3.651 -2.904 1.00 97.12 188 PRO A O 1
ATOM 1476 N N . LYS A 1 189 ? 16.960 -5.311 -1.685 1.00 97.25 189 LYS A N 1
ATOM 1477 C CA . LYS A 1 189 ? 15.712 -5.818 -1.111 1.00 97.25 189 LYS A CA 1
ATOM 1478 C C . LYS A 1 189 ? 15.583 -5.373 0.338 1.00 97.25 189 LYS A C 1
ATOM 1480 O O . LYS A 1 189 ? 16.588 -5.228 1.034 1.00 97.25 189 LYS A O 1
ATOM 1485 N N . ASP A 1 190 ? 14.353 -5.175 0.788 1.00 95.62 190 ASP A N 1
ATOM 1486 C CA . ASP A 1 190 ? 14.057 -4.853 2.185 1.00 95.62 190 ASP A CA 1
ATOM 1487 C C . ASP A 1 190 ? 12.848 -5.676 2.651 1.00 95.62 190 ASP A C 1
ATOM 1489 O O . ASP A 1 190 ? 12.899 -6.910 2.594 1.00 95.62 190 ASP A O 1
ATOM 1493 N N . TYR A 1 191 ? 11.750 -5.039 3.067 1.00 95.50 191 TYR A N 1
ATOM 1494 C CA . TYR A 1 191 ? 10.552 -5.770 3.459 1.00 95.50 191 TYR A CA 1
ATOM 1495 C C . TYR A 1 191 ? 10.011 -6.579 2.284 1.00 95.50 191 TYR A C 1
ATOM 1497 O O . TYR A 1 191 ? 10.114 -6.175 1.121 1.00 95.50 191 TYR A O 1
ATOM 1505 N N . ASP A 1 192 ? 9.447 -7.739 2.618 1.00 95.62 192 ASP A N 1
ATOM 1506 C CA . ASP A 1 192 ? 8.858 -8.668 1.659 1.00 95.62 192 ASP A CA 1
ATOM 1507 C C . ASP A 1 192 ? 9.853 -9.235 0.624 1.00 95.62 192 ASP A C 1
ATOM 1509 O O . ASP A 1 192 ? 9.465 -9.712 -0.438 1.00 95.62 192 ASP A O 1
ATOM 1513 N N . ASN A 1 193 ? 11.159 -9.178 0.924 1.00 96.44 193 ASN A N 1
ATOM 1514 C CA . ASN A 1 193 ? 12.237 -9.703 0.078 1.00 96.44 193 ASN A CA 1
ATOM 1515 C C . ASN A 1 193 ? 12.207 -9.157 -1.368 1.00 96.44 193 ASN A C 1
ATOM 1517 O O . ASN A 1 193 ? 12.538 -9.855 -2.333 1.00 96.44 193 ASN A O 1
ATOM 1521 N N . CYS A 1 194 ? 11.817 -7.891 -1.525 1.00 97.88 194 CYS A N 1
ATOM 1522 C CA . CYS A 1 194 ? 11.749 -7.213 -2.815 1.00 97.88 194 CYS A CA 1
ATOM 1523 C C . CYS A 1 194 ? 12.228 -5.754 -2.734 1.00 97.88 194 CYS A C 1
ATOM 1525 O O . CYS A 1 194 ? 12.287 -5.187 -1.639 1.00 97.88 194 CYS A O 1
ATOM 1527 N N . PRO A 1 195 ? 12.582 -5.143 -3.880 1.00 98.38 195 PRO A N 1
ATOM 1528 C CA . PRO A 1 195 ? 12.850 -3.713 -3.982 1.00 98.38 195 PRO A CA 1
ATOM 1529 C C . PRO A 1 195 ? 11.724 -2.835 -3.447 1.00 98.38 195 PRO A C 1
ATOM 1531 O O . PRO A 1 195 ? 11.976 -1.989 -2.591 1.00 98.38 195 PRO A O 1
ATOM 1534 N N . PHE A 1 196 ? 10.493 -3.044 -3.916 1.00 98.69 196 PHE A N 1
ATOM 1535 C CA . PHE A 1 196 ? 9.322 -2.311 -3.447 1.00 98.69 196 PHE A CA 1
ATOM 1536 C C . PHE A 1 196 ? 8.018 -3.034 -3.787 1.00 98.69 196 PHE A C 1
ATOM 1538 O O . PHE A 1 196 ? 7.943 -3.845 -4.715 1.00 98.69 196 PHE A O 1
ATOM 1545 N N . PHE A 1 197 ? 6.980 -2.720 -3.023 1.00 98.81 197 PHE A N 1
ATOM 1546 C CA . PHE A 1 197 ? 5.633 -3.242 -3.212 1.00 98.81 197 PHE A CA 1
ATOM 1547 C C . PHE A 1 197 ? 4.602 -2.242 -2.683 1.00 98.81 197 PHE A C 1
ATOM 1549 O O . PHE A 1 197 ? 4.949 -1.187 -2.147 1.00 98.81 197 PHE A O 1
ATOM 1556 N N . PHE A 1 198 ? 3.327 -2.559 -2.864 1.00 98.81 198 PHE A N 1
ATOM 1557 C CA . PHE A 1 198 ? 2.229 -1.882 -2.184 1.00 98.81 198 PHE A CA 1
ATOM 1558 C C . PHE A 1 198 ? 0.967 -2.744 -2.205 1.00 98.81 198 PHE A C 1
ATOM 1560 O O . PHE A 1 198 ? 0.812 -3.632 -3.047 1.00 98.81 198 PHE A O 1
ATOM 1567 N N . TRP A 1 199 ? 0.045 -2.429 -1.298 1.00 98.81 199 TRP A N 1
ATOM 1568 C CA . TRP A 1 199 ? -1.305 -2.981 -1.250 1.00 98.81 199 TRP A CA 1
ATOM 1569 C C . TRP A 1 199 ? -2.355 -1.932 -1.600 1.00 98.81 199 TRP A C 1
ATOM 1571 O O . TRP A 1 199 ? -2.228 -0.764 -1.226 1.00 98.81 199 TRP A O 1
ATOM 1581 N N . PHE A 1 200 ? -3.430 -2.346 -2.253 1.00 98.81 200 PHE A N 1
ATOM 1582 C CA . PHE A 1 200 ? -4.631 -1.538 -2.433 1.00 98.81 200 PHE A CA 1
ATOM 1583 C C . PHE A 1 200 ? -5.873 -2.425 -2.368 1.00 98.81 200 PHE A C 1
ATOM 1585 O O . PHE A 1 200 ? -5.796 -3.628 -2.612 1.00 98.81 200 PHE A O 1
ATOM 1592 N N . HIS A 1 201 ? -7.020 -1.816 -2.077 1.00 98.62 201 HIS A N 1
ATOM 1593 C CA . HIS A 1 201 ? -8.305 -2.498 -2.121 1.00 98.62 201 HIS A CA 1
ATOM 1594 C C . HIS A 1 201 ? -9.108 -1.983 -3.319 1.00 98.62 201 HIS A C 1
ATOM 1596 O O . HIS A 1 201 ? -9.313 -0.778 -3.475 1.00 98.62 201 HIS A O 1
ATOM 1602 N N . THR A 1 202 ? -9.558 -2.891 -4.184 1.00 98.19 202 THR A N 1
ATOM 1603 C CA . THR A 1 202 ? -10.202 -2.558 -5.474 1.00 98.19 202 THR A CA 1
ATOM 1604 C C . THR A 1 202 ? -11.429 -1.649 -5.344 1.00 98.19 202 THR A C 1
ATOM 1606 O O . THR A 1 202 ? -11.604 -0.744 -6.158 1.00 98.19 202 THR A O 1
ATOM 1609 N N . SER A 1 203 ? -12.244 -1.817 -4.296 1.00 97.94 203 SER A N 1
ATOM 1610 C CA . SER A 1 203 ? -13.422 -0.966 -4.036 1.00 97.94 203 SER A CA 1
ATOM 1611 C C . SER A 1 203 ? -13.117 0.512 -3.775 1.00 97.94 203 SER A C 1
ATOM 1613 O O . SER A 1 203 ? -14.027 1.328 -3.842 1.00 97.94 203 SER A O 1
ATOM 1615 N N . PHE A 1 204 ? -11.861 0.873 -3.501 1.00 98.00 204 PHE A N 1
ATOM 1616 C CA . PHE A 1 204 ? -11.448 2.264 -3.268 1.00 98.00 204 PHE A CA 1
ATOM 1617 C C . PHE A 1 204 ? -10.757 2.889 -4.483 1.00 98.00 204 PHE A C 1
ATOM 1619 O O . PHE A 1 204 ? -10.263 4.013 -4.409 1.00 98.00 204 PHE A O 1
ATOM 1626 N N . ILE A 1 205 ? -10.690 2.172 -5.606 1.00 97.81 205 ILE A N 1
ATOM 1627 C CA . ILE A 1 205 ? -10.159 2.721 -6.850 1.00 97.81 205 ILE A CA 1
ATOM 1628 C C . ILE A 1 205 ? -11.208 3.620 -7.494 1.00 97.81 205 ILE A C 1
ATOM 1630 O O . ILE A 1 205 ? -12.321 3.192 -7.787 1.00 97.81 205 ILE A O 1
ATOM 1634 N N . GLN A 1 206 ? -10.812 4.862 -7.756 1.00 94.56 206 GLN A N 1
ATOM 1635 C CA . GLN A 1 206 ? -11.627 5.870 -8.423 1.00 94.56 206 GLN A CA 1
ATOM 1636 C C . GLN A 1 206 ? -11.036 6.185 -9.797 1.00 94.56 206 GLN A C 1
ATOM 1638 O O . GLN A 1 206 ? -9.822 6.112 -9.994 1.00 94.56 206 GLN A O 1
ATOM 1643 N N . ASN A 1 207 ? -11.888 6.542 -10.761 1.00 95.31 207 ASN A N 1
ATOM 1644 C CA . ASN A 1 207 ? -11.473 6.947 -12.112 1.00 95.31 207 ASN A CA 1
ATOM 1645 C C . ASN A 1 207 ? -10.563 5.927 -12.824 1.00 95.31 207 ASN A C 1
ATOM 1647 O O . ASN A 1 207 ? -9.715 6.311 -13.629 1.00 95.31 207 ASN A O 1
ATOM 1651 N N . ASN A 1 208 ? -10.706 4.634 -12.501 1.00 96.62 208 ASN A N 1
ATOM 1652 C CA . ASN A 1 208 ? -9.892 3.541 -13.044 1.00 96.62 208 ASN A CA 1
ATOM 1653 C C . ASN A 1 208 ? -8.377 3.790 -12.952 1.00 96.62 208 ASN A C 1
ATOM 1655 O O . ASN A 1 208 ? -7.608 3.379 -13.828 1.00 96.62 208 ASN A O 1
ATOM 1659 N N . ARG A 1 209 ? -7.938 4.467 -11.885 1.00 98.00 209 ARG A N 1
ATOM 1660 C CA . ARG A 1 209 ? -6.556 4.915 -11.726 1.00 98.00 209 ARG A CA 1
ATOM 1661 C C . ARG A 1 209 ? -6.122 4.880 -10.263 1.00 98.00 209 ARG A C 1
ATOM 1663 O O . ARG A 1 209 ? -6.866 5.278 -9.374 1.00 98.00 209 ARG A O 1
ATOM 1670 N N . LEU A 1 210 ? -4.887 4.453 -10.019 1.00 98.62 210 LEU A N 1
ATOM 1671 C CA . LEU A 1 210 ? -4.221 4.560 -8.719 1.00 98.62 210 LEU A CA 1
ATOM 1672 C C . LEU A 1 210 ? -2.850 5.193 -8.913 1.00 98.62 210 LEU A C 1
ATOM 1674 O O . LEU A 1 210 ? -2.020 4.618 -9.604 1.00 98.62 210 LEU A O 1
ATOM 1678 N N . TYR A 1 211 ? -2.599 6.337 -8.282 1.00 98.69 211 TYR A N 1
ATOM 1679 C CA . TYR A 1 211 ? -1.290 6.989 -8.276 1.00 98.69 211 TYR A CA 1
ATOM 1680 C C . TYR A 1 211 ? -0.688 6.944 -6.872 1.00 98.69 211 TYR A C 1
ATOM 1682 O O . TYR A 1 211 ? -1.330 7.357 -5.905 1.00 98.69 211 TYR A O 1
ATOM 1690 N N . LEU A 1 212 ? 0.548 6.464 -6.758 1.00 98.81 212 LEU A N 1
ATOM 1691 C CA . LEU A 1 212 ? 1.298 6.367 -5.511 1.00 98.81 212 LEU A CA 1
ATOM 1692 C C . LEU A 1 212 ? 2.669 7.024 -5.686 1.00 98.81 212 LEU A C 1
ATOM 1694 O O . LEU A 1 212 ? 3.519 6.519 -6.418 1.00 98.81 212 LEU A O 1
ATOM 1698 N N . SER A 1 213 ? 2.901 8.130 -4.979 1.00 98.69 213 SER A N 1
ATOM 1699 C CA . SER A 1 213 ? 4.233 8.734 -4.875 1.00 98.69 213 SER A CA 1
ATOM 1700 C C . SER A 1 213 ? 5.187 7.848 -4.069 1.00 98.69 213 SER A C 1
ATOM 1702 O O . SER A 1 213 ? 4.749 6.952 -3.341 1.00 98.69 213 SER A O 1
ATOM 1704 N N . ARG A 1 214 ? 6.493 8.130 -4.140 1.00 98.44 214 ARG A N 1
ATOM 1705 C CA . ARG A 1 214 ? 7.556 7.427 -3.402 1.00 98.44 214 ARG A CA 1
ATOM 1706 C C . ARG A 1 214 ? 7.202 7.150 -1.942 1.00 98.44 214 ARG A C 1
ATOM 1708 O O . ARG A 1 214 ? 7.345 6.025 -1.470 1.00 98.44 214 ARG A O 1
ATOM 1715 N N . ASP A 1 215 ? 6.698 8.158 -1.237 1.00 97.38 215 ASP A N 1
ATOM 1716 C CA . ASP A 1 215 ? 6.418 8.070 0.201 1.00 97.38 215 ASP A CA 1
ATOM 1717 C C . ASP A 1 215 ? 5.141 7.266 0.511 1.00 97.38 215 ASP A C 1
ATOM 1719 O O . ASP A 1 215 ? 4.845 6.967 1.668 1.00 97.38 215 ASP A O 1
ATOM 1723 N N . LYS A 1 216 ? 4.386 6.877 -0.524 1.00 98.00 216 LYS A N 1
ATOM 1724 C CA . LYS A 1 216 ? 3.231 5.977 -0.448 1.00 98.00 216 LYS A CA 1
ATOM 1725 C C . LYS A 1 216 ? 3.557 4.543 -0.892 1.00 98.00 216 LYS A C 1
ATOM 1727 O O . LYS A 1 216 ? 2.652 3.708 -0.913 1.00 98.00 216 LYS A O 1
ATOM 1732 N N . LEU A 1 217 ? 4.814 4.237 -1.218 1.00 98.62 217 LEU A N 1
ATOM 1733 C CA . LEU A 1 217 ? 5.270 2.903 -1.621 1.00 98.62 217 LEU A CA 1
ATOM 1734 C C . LEU A 1 217 ? 6.030 2.208 -0.482 1.00 98.62 217 LEU A C 1
ATOM 1736 O O . LEU A 1 217 ? 6.845 2.817 0.224 1.00 98.62 217 LEU A O 1
ATOM 1740 N N . ASP A 1 218 ? 5.807 0.907 -0.312 1.00 98.50 218 ASP A N 1
ATOM 1741 C CA . ASP A 1 218 ? 6.479 0.123 0.722 1.00 98.50 218 ASP A CA 1
ATOM 1742 C C . ASP A 1 218 ? 7.913 -0.190 0.279 1.00 98.50 218 ASP A C 1
ATOM 1744 O O . ASP A 1 218 ? 8.127 -0.723 -0.808 1.00 98.50 218 ASP A O 1
ATOM 1748 N N . ASN A 1 219 ? 8.878 0.147 1.145 1.00 97.94 219 ASN A N 1
ATOM 1749 C CA . ASN A 1 219 ? 10.332 0.273 0.939 1.00 97.94 219 ASN A CA 1
ATOM 1750 C C . ASN A 1 219 ? 10.824 1.662 0.456 1.00 97.94 219 ASN A C 1
ATOM 1752 O O . ASN A 1 219 ? 11.635 2.240 1.188 1.00 97.94 219 ASN A O 1
ATOM 1756 N N . PRO A 1 220 ? 10.339 2.270 -0.652 1.00 98.19 220 PRO A N 1
ATOM 1757 C CA . PRO A 1 220 ? 10.792 3.595 -1.098 1.00 98.19 220 PRO A CA 1
ATOM 1758 C C . PRO A 1 220 ? 10.503 4.740 -0.118 1.00 98.19 220 PRO A C 1
ATOM 1760 O O . PRO A 1 220 ? 11.239 5.726 -0.090 1.00 98.19 220 PRO A O 1
ATOM 1763 N N . HIS A 1 221 ? 9.493 4.602 0.749 1.00 96.00 221 HIS A N 1
ATOM 1764 C CA . HIS A 1 221 ? 9.220 5.574 1.817 1.00 96.00 221 HIS A CA 1
ATOM 1765 C C . HIS A 1 221 ? 10.380 5.745 2.817 1.00 96.00 221 HIS A C 1
ATOM 1767 O O . HIS A 1 221 ? 10.399 6.707 3.582 1.00 96.00 221 HIS A O 1
ATOM 1773 N N . LYS A 1 222 ? 11.350 4.820 2.858 1.00 95.00 222 LYS A N 1
ATOM 1774 C CA . LYS A 1 222 ? 12.463 4.877 3.812 1.00 95.00 222 LYS A CA 1
ATOM 1775 C C . LYS A 1 222 ? 13.581 5.790 3.289 1.00 95.00 222 LYS A C 1
ATOM 1777 O O . LYS A 1 222 ? 14.141 5.482 2.232 1.00 95.00 222 LYS A O 1
ATOM 1782 N N . PRO A 1 223 ? 14.046 6.788 4.070 1.00 95.44 223 PRO A N 1
ATOM 1783 C CA . PRO A 1 223 ? 15.101 7.719 3.650 1.00 95.44 223 PRO A CA 1
ATOM 1784 C C . PRO A 1 223 ? 16.396 7.071 3.149 1.00 95.44 223 PRO A C 1
ATOM 1786 O O . PRO A 1 223 ? 17.035 7.575 2.229 1.00 95.44 223 PRO A O 1
ATOM 1789 N N . LYS A 1 224 ? 16.763 5.899 3.690 1.00 95.06 224 LYS A N 1
ATOM 1790 C CA . LYS A 1 224 ? 17.948 5.135 3.255 1.00 95.06 224 LYS A CA 1
ATOM 1791 C C . LYS A 1 224 ? 17.923 4.737 1.771 1.00 95.06 224 LYS A C 1
ATOM 1793 O O . LYS A 1 224 ? 18.964 4.399 1.221 1.00 95.06 224 LYS A O 1
ATOM 1798 N N . THR A 1 225 ? 16.751 4.751 1.136 1.00 96.62 225 THR A N 1
ATOM 1799 C CA . THR A 1 225 ? 16.555 4.338 -0.259 1.00 96.62 225 THR A CA 1
ATOM 1800 C C . THR A 1 225 ? 16.516 5.513 -1.241 1.00 96.62 225 THR A C 1
ATOM 1802 O O . THR A 1 225 ? 16.523 5.295 -2.449 1.00 96.62 225 THR A O 1
ATOM 1805 N N . TRP A 1 226 ? 16.531 6.763 -0.761 1.00 97.12 226 TRP A N 1
ATOM 1806 C CA . TRP A 1 226 ? 16.284 7.953 -1.592 1.00 97.12 226 TRP A CA 1
ATOM 1807 C C . TRP A 1 226 ? 17.420 8.321 -2.551 1.00 97.12 226 TRP A C 1
ATOM 1809 O O . TRP A 1 226 ? 17.227 9.137 -3.446 1.00 97.12 226 TRP A O 1
ATOM 1819 N N . LYS A 1 227 ? 18.593 7.689 -2.406 1.00 96.38 227 LYS A N 1
ATOM 1820 C CA . LYS A 1 227 ? 19.650 7.740 -3.429 1.00 96.38 227 LYS A CA 1
ATOM 1821 C C . LYS A 1 227 ? 19.273 6.966 -4.700 1.00 96.38 227 LYS A C 1
ATOM 1823 O O . LYS A 1 227 ? 19.825 7.252 -5.751 1.00 96.38 227 LYS A O 1
ATOM 1828 N N . ILE A 1 228 ? 18.371 5.986 -4.582 1.00 97.44 228 ILE A N 1
ATOM 1829 C CA . ILE A 1 228 ? 17.848 5.176 -5.690 1.00 97.44 228 ILE A CA 1
ATOM 1830 C C . ILE A 1 228 ? 16.497 5.749 -6.128 1.00 97.44 228 ILE A C 1
ATOM 1832 O O . ILE A 1 228 ? 16.327 6.115 -7.284 1.00 97.44 228 ILE A O 1
ATOM 1836 N N . TYR A 1 229 ? 15.551 5.879 -5.193 1.00 98.12 229 TYR A N 1
ATOM 1837 C CA . TYR A 1 229 ? 14.208 6.394 -5.471 1.00 98.12 229 TYR A CA 1
ATOM 1838 C C . TYR A 1 229 ? 14.140 7.901 -5.189 1.00 98.12 229 TYR A C 1
ATOM 1840 O O . TYR A 1 229 ? 13.965 8.338 -4.044 1.00 98.12 229 TYR A O 1
ATOM 1848 N N . ARG A 1 230 ? 14.302 8.702 -6.244 1.00 97.19 230 ARG A N 1
ATOM 1849 C CA . ARG A 1 230 ? 14.246 10.173 -6.193 1.00 97.19 230 ARG A CA 1
ATOM 1850 C C . ARG A 1 230 ? 12.857 10.696 -5.781 1.00 97.19 230 ARG A C 1
ATOM 1852 O O . ARG A 1 230 ? 11.902 9.921 -5.799 1.00 97.19 230 ARG A O 1
ATOM 1859 N N . PRO A 1 231 ? 12.716 11.974 -5.381 1.00 97.56 231 PRO A N 1
ATOM 1860 C CA . PRO A 1 231 ? 11.437 12.528 -4.920 1.00 97.56 231 PRO A CA 1
ATOM 1861 C C . PRO A 1 231 ? 10.272 12.349 -5.906 1.00 97.56 231 PRO A C 1
ATOM 1863 O O . PRO A 1 231 ? 9.147 12.101 -5.480 1.00 97.56 231 PRO A O 1
ATOM 1866 N N . GLU A 1 232 ? 10.549 12.401 -7.208 1.00 97.94 232 GLU A N 1
ATOM 1867 C CA . GLU A 1 232 ? 9.568 12.255 -8.290 1.00 97.94 232 GLU A CA 1
ATOM 1868 C C . GLU A 1 232 ? 9.262 10.786 -8.623 1.00 97.94 232 GLU A C 1
ATOM 1870 O O . GLU A 1 232 ? 8.426 10.513 -9.484 1.00 97.94 232 GLU A O 1
ATOM 1875 N N . PHE A 1 233 ? 9.932 9.827 -7.970 1.00 98.75 233 PHE A N 1
ATOM 1876 C CA . PHE A 1 233 ? 9.643 8.410 -8.160 1.00 98.75 233 PHE A CA 1
ATOM 1877 C C . PHE A 1 233 ? 8.201 8.122 -7.747 1.00 98.75 233 PHE A C 1
ATOM 1879 O O . PHE A 1 233 ? 7.782 8.408 -6.623 1.00 98.75 233 PHE A O 1
ATOM 1886 N N . ALA A 1 234 ? 7.434 7.540 -8.656 1.00 98.81 234 ALA A N 1
ATOM 1887 C CA . ALA A 1 234 ? 6.040 7.212 -8.423 1.00 98.81 234 ALA A CA 1
ATOM 1888 C C . ALA A 1 234 ? 5.634 6.000 -9.252 1.00 98.81 234 ALA A C 1
ATOM 1890 O O . ALA A 1 234 ? 6.215 5.720 -10.303 1.00 98.81 234 ALA A O 1
ATOM 1891 N N . VAL A 1 235 ? 4.606 5.302 -8.783 1.00 98.88 235 VAL A N 1
ATOM 1892 C CA . VAL A 1 235 ? 3.956 4.226 -9.523 1.00 98.88 235 VAL A CA 1
ATOM 1893 C C . VAL A 1 235 ? 2.506 4.598 -9.745 1.00 98.88 235 VAL A C 1
ATOM 1895 O O . VAL A 1 235 ? 1.800 5.023 -8.833 1.00 98.88 235 VAL A O 1
ATOM 1898 N N . GLU A 1 236 ? 2.052 4.394 -10.967 1.00 98.81 236 GLU A N 1
ATOM 1899 C CA . GLU A 1 236 ? 0.690 4.655 -11.377 1.00 98.81 236 GLU A CA 1
ATOM 1900 C C . GLU A 1 236 ? 0.111 3.445 -12.093 1.00 98.81 236 GLU A C 1
ATOM 1902 O O . GLU A 1 236 ? 0.765 2.828 -12.930 1.00 98.81 236 GLU A O 1
ATOM 1907 N N . ILE A 1 237 ? -1.126 3.097 -11.770 1.00 98.69 237 ILE A N 1
ATOM 1908 C CA . ILE A 1 237 ? -1.820 1.940 -12.319 1.00 98.69 237 ILE A CA 1
ATOM 1909 C C . ILE A 1 237 ? -3.074 2.424 -13.019 1.00 98.69 237 ILE A C 1
ATOM 1911 O O . ILE A 1 237 ? -3.861 3.172 -12.440 1.00 98.69 237 ILE A O 1
ATOM 1915 N N . TYR A 1 238 ? -3.264 1.952 -14.244 1.00 98.50 238 TYR A N 1
ATOM 1916 C CA . TYR A 1 238 ? -4.482 2.136 -15.016 1.00 98.50 238 TYR A CA 1
ATOM 1917 C C . TYR A 1 238 ? -5.225 0.812 -15.090 1.00 98.50 238 TYR A C 1
ATOM 1919 O O . TYR A 1 238 ? -4.641 -0.231 -15.421 1.00 98.50 238 TYR A O 1
ATOM 1927 N N . PHE A 1 239 ? -6.515 0.874 -14.801 1.00 97.94 239 PHE A N 1
ATOM 1928 C CA . PHE A 1 239 ? -7.401 -0.273 -14.791 1.00 97.94 239 PHE A CA 1
ATOM 1929 C C . PHE A 1 239 ? -8.363 -0.211 -15.979 1.00 97.94 239 PHE A C 1
ATOM 1931 O O . PHE A 1 239 ? -8.758 0.870 -16.409 1.00 97.94 239 PHE A O 1
ATOM 1938 N N . ASP A 1 240 ? -8.755 -1.367 -16.501 1.00 93.94 240 ASP A N 1
ATOM 1939 C CA . ASP A 1 240 ? -9.988 -1.474 -17.277 1.00 93.94 240 ASP A CA 1
ATOM 1940 C C . ASP A 1 240 ? -11.117 -1.824 -16.291 1.00 93.94 240 ASP A C 1
ATOM 1942 O O . ASP A 1 240 ? -10.968 -2.745 -15.474 1.00 93.94 240 ASP A O 1
ATOM 1946 N N . ALA A 1 241 ? -12.221 -1.074 -16.345 1.00 76.38 241 ALA A N 1
ATOM 1947 C CA . ALA A 1 241 ? -13.436 -1.421 -15.617 1.00 76.38 241 ALA A CA 1
ATOM 1948 C C . ALA A 1 241 ? -14.067 -2.663 -16.253 1.00 76.38 241 ALA A C 1
ATOM 1950 O O . ALA A 1 241 ? -14.054 -2.819 -17.476 1.00 76.38 241 ALA A O 1
ATOM 1951 N N . ILE A 1 242 ? -14.599 -3.554 -15.421 1.00 81.56 242 ILE A N 1
ATOM 1952 C CA . ILE A 1 242 ? -15.384 -4.691 -15.890 1.00 81.56 242 ILE A CA 1
ATOM 1953 C C . ILE A 1 242 ? -16.833 -4.365 -15.584 1.00 81.56 242 ILE A C 1
ATOM 1955 O O . ILE A 1 242 ? -17.223 -4.341 -14.417 1.00 81.56 242 ILE A O 1
ATOM 1959 N N . ASP A 1 243 ? -17.615 -4.118 -16.632 1.00 67.44 243 ASP A N 1
ATOM 1960 C CA . ASP A 1 243 ? -19.059 -4.010 -16.491 1.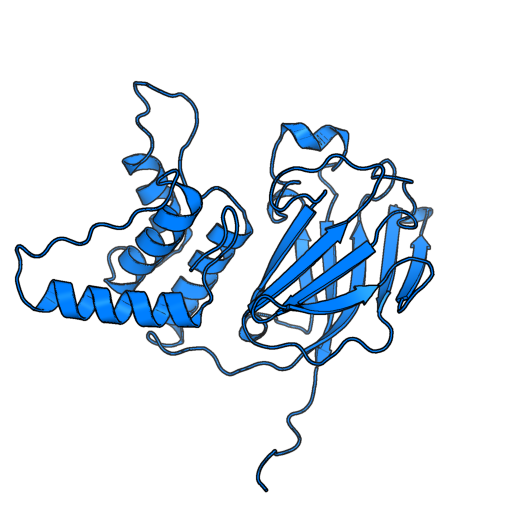00 67.44 243 ASP A CA 1
ATOM 1961 C C . ASP A 1 243 ? -19.572 -5.312 -15.870 1.00 67.44 243 ASP A C 1
ATOM 1963 O O . ASP A 1 243 ? -19.257 -6.412 -16.339 1.00 67.44 243 ASP A O 1
ATOM 1967 N N . GLN A 1 244 ? -20.327 -5.193 -14.777 1.00 52.19 244 GLN A N 1
ATOM 1968 C CA . GLN A 1 244 ? -21.024 -6.324 -14.181 1.00 52.19 244 GLN A CA 1
ATOM 1969 C C . GLN A 1 244 ? -22.109 -6.779 -15.161 1.00 52.19 244 GLN A C 1
ATOM 1971 O O . GLN A 1 244 ? -23.260 -6.359 -15.078 1.00 52.19 244 GLN A O 1
ATOM 1976 N N . VAL A 1 245 ? -21.753 -7.640 -16.112 1.00 45.84 245 VAL A N 1
ATOM 1977 C CA . VAL A 1 245 ? -22.752 -8.468 -16.780 1.00 45.84 245 VAL A CA 1
ATOM 1978 C C . VAL A 1 245 ? -23.222 -9.465 -15.729 1.00 45.84 245 VAL A C 1
ATOM 1980 O O . VAL A 1 245 ? -22.491 -10.386 -15.374 1.00 45.84 245 VAL A O 1
ATOM 1983 N N . VAL A 1 246 ? -24.396 -9.159 -15.173 1.00 43.97 246 VAL A N 1
ATOM 1984 C CA . VAL A 1 246 ? -25.315 -10.003 -14.399 1.00 43.97 246 VAL A CA 1
ATOM 1985 C C . VAL A 1 246 ? -24.854 -11.461 -14.325 1.00 43.97 246 VAL A C 1
ATOM 1987 O O . VAL A 1 246 ? -25.044 -12.232 -15.262 1.00 43.97 246 VAL A O 1
ATOM 1990 N N . ALA A 1 247 ? -24.248 -11.835 -13.199 1.00 33.56 247 ALA A N 1
ATOM 1991 C CA . ALA A 1 247 ? -24.082 -13.232 -12.820 1.00 33.56 247 ALA A CA 1
ATOM 1992 C C . ALA A 1 247 ? -25.271 -13.634 -11.935 1.00 33.56 247 ALA A C 1
ATOM 1994 O O . ALA A 1 247 ? -25.098 -13.891 -10.750 1.00 33.56 247 ALA A O 1
ATOM 1995 N N . ASP A 1 248 ? -26.464 -13.629 -12.532 1.00 37.19 248 ASP A N 1
ATOM 1996 C CA . ASP A 1 248 ? -27.625 -14.388 -12.064 1.00 37.19 248 ASP A CA 1
ATOM 1997 C C . ASP A 1 248 ? -27.908 -15.465 -13.118 1.00 37.19 248 ASP A C 1
ATOM 1999 O O . ASP A 1 248 ? -28.611 -15.223 -14.100 1.00 37.19 248 ASP A O 1
ATOM 2003 N N . THR A 1 249 ? -27.315 -16.642 -12.917 1.00 34.00 249 THR A N 1
ATOM 2004 C CA . THR A 1 249 ? -27.814 -17.950 -13.377 1.00 34.00 249 THR A CA 1
ATOM 2005 C C . THR A 1 249 ? -27.343 -19.014 -12.408 1.00 34.00 249 THR A C 1
ATOM 2007 O O . THR A 1 249 ? -26.114 -19.035 -12.156 1.00 34.00 249 THR A O 1
#

Nearest PDB structures (foldseek):
  3v0j-assembly1_A  TM=9.629E-01  e=6.982E-34  Ciona intestinalis
  3v0i-assembly1_A  TM=9.590E-01  e=9.518E-34  Ciona intestinalis
  3awf-assembly3_C  TM=9.511E-01  e=5.398E-33  Ciona intestinalis
  3awg-assembly3_C  TM=9.562E-01  e=3.922E-32  Ciona intestinalis
  3awf-assembly1_A  TM=9.522E-01  e=3.687E-32  Ciona intestinalis

Solvent-accessible surface area (backbone atoms only — not comparable to full-atom values): 13645 Å² total; per-residue (Å²): 135,68,57,83,95,50,58,71,51,72,66,54,52,47,52,50,37,51,53,52,51,57,53,49,71,73,40,93,82,55,82,85,88,78,74,50,98,81,59,24,40,62,25,39,35,55,50,31,40,34,41,37,67,76,61,79,28,78,47,38,66,61,28,46,50,51,49,18,59,73,61,26,57,69,90,85,37,94,63,85,40,30,62,73,37,39,36,35,55,48,50,28,40,54,45,30,46,25,44,73,76,43,69,69,36,84,70,70,87,32,53,33,25,58,43,35,39,38,34,35,48,28,62,70,39,65,78,33,55,56,64,57,39,30,44,37,35,30,43,89,95,35,80,73,42,66,30,30,62,90,37,50,36,49,73,46,63,41,76,91,77,29,31,28,37,39,35,45,50,86,53,56,82,42,52,54,53,36,37,44,38,40,37,45,92,79,43,71,61,56,73,88,78,18,42,33,34,46,57,51,48,40,57,74,56,52,92,48,43,48,80,34,50,29,71,50,27,28,54,49,50,39,76,93,37,40,90,46,47,40,89,71,15,28,44,33,39,36,41,44,80,56,80,82,74,77,89,82,128

Radius of gyration: 19.3 Å; Cα contacts (8 Å, |Δi|>4): 476; chains: 1; bounding box: 48×30×56 Å

Sequence (249 aa):
MVDDHNVPSLSDMVEFSKDVQKWMAQDDKNIVVIHCMGGKGRTGTMACAYLIACGLFTTAEESLHFFGERRTDRTTSKKFQGVETPSQSRYVGYFADVKNIYNLTLPPRNLLRIKKIVIYSIHGVGKGNGEDLKVQIIMRQKVVFSCSASKNCKIVHDVEKDTVSIHLCNCPILHDDVKVQFLSSVLPKDYDNCPFFFWFHTSFIQNNRLYLSRDKLDNPHKPKTWKIYRPEFAVEIYFDAIDQVVADT

Organism: NCBI:txid89673

Mean predicted aligned error: 4.63 Å

Secondary structure (DSSP, 8-state):
-PPTTS---HHHHHHHHHHHHHHHTT-TT-------SSSSHHHHHHHHHHHHHTTS-SSHHHHHHHHHHHH--TTT-SS--S--SHHHHHHHHHHHHHHHTSTTSPPPP--EEEEEEEEES-TTSTTSSSTT-EEEEEETTEEEEEEETTBSEEEEEETTTTEEEEEESSPPPB-SEEEEEEE-SSS--BTBTSSEEEEEEGGG-BTTEEEEEGGGSBTTTSGGGTTTS-TT-EEEEEEEE--------

pLDDT: mean 93.13, std 11.57, range [33.56, 98.88]

InterPro domains:
  IPR000387 Tyrosine-specific protein phosphatases domain [PS50056] (11-71)
  IPR014020 Tensin phosphatase, C2 domain [PF10409] (107-240)
  IPR014020 Tensin phosphatase, C2 domain [PS51182] (109-242)
  IPR014020 Tensin phosphatase, C2 domain [SM01326] (107-241)
  IPR016130 Protein-tyrosine phosphatase, active site [PS00383] (34-44)
  IPR029021 Protein-tyrosine phosphatase-like [G3DSA:3.90.190.10] (1-103)
  IPR029021 Protein-tyrosine phosphatase-like [SSF52799] (2-96)
  IPR029023 Tensin-type phosphatase domain [PS51181] (1-102)
  IPR035892 C2 domain superfamily [SSF49562] (109-241)
  IPR051281 Dual-specificity lipid and protein phosphatase [PTHR12305] (2-243)
  IPR057023 Swiss Army Knife protein, DSP-PTPase phosphatase domain [PF22784] (6-62)

Foldseek 3Di:
DADPPGADFLVVLLVLLVVVVVQCVPDVPGDDDQDDPLCAAHVQLSQLLNCCLVPVDLALVVSQVVQQVVVDPVVVDPDGRTHDALQSSVSSRLSSCCCPVVVSDHFPKFKWFWFKKKWAQQCLAFVLQQQQKKKFKDDPNDGQDIDHCVDQWPWDGDPVRSMIMTGGHPGDIDIGKMKMFIAGPRADADPPRGQWIHMDGRSPDDPQKDKAFLCSIGNSVDPVCCVRQPRRTIMMTGIDGDPPPDPDD